Protein 4QXZ (pdb70)

Secondary structure (DSSP, 8-state):
---SEEEEEEEEEE-TT--EEEE--SEEEEEEETTTT-EEEEEEEEEGGGHHHHHHHHHTT--EEEEEEESSTTSPPEEEEEEEEEEEE-SSEEEEEEEEEEE-PPTTHHHHHHHHHHHTT--HHHHHHHHHHHHHH-PPPGGG--/---EEEEEEEEEE-TTS-EEEE--SEEEEEE-TTTTS-EEEEEEEESTTHHHHHHHHHTT--EEEEEEESSTTSPPEEEEEEEEEEEE-SSEEEEEEEEEE-PPPTTHHHHHHHHHHHTT--HHHHHHHHHHHHHH-PPPTT-

Radius of gyration: 24.76 Å; Cα contacts (8 Å, |Δi|>4): 588; chains: 2; bounding box: 57×52×72 Å

Structure (mmCIF, N/CA/C/O backbone):
data_4QXZ
#
_entry.id   4QXZ
#
_cell.length_a   35.391
_cell.length_b   90.376
_cell.length_c   110.637
_cell.angle_alpha   90.00
_cell.angle_beta   90.00
_cell.angle_gamma   90.00
#
_symmetry.space_group_name_H-M   'P 21 21 21'
#
loop_
_entity.id
_entity.type
_entity.pdbx_description
1 polymer 'Uncharacterized protein'
2 water water
#
loop_
_atom_site.group_PDB
_atom_site.id
_atom_site.type_symbol
_atom_site.label_atom_id
_atom_site.label_alt_id
_atom_site.label_comp_id
_atom_site.label_asym_id
_atom_site.label_entity_id
_atom_site.label_seq_id
_atom_site.pdbx_PDB_ins_code
_atom_site.Cartn_x
_atom_site.Cartn_y
_atom_site.Cartn_z
_atom_site.occupancy
_atom_site.B_iso_or_equiv
_atom_site.auth_seq_id
_atom_site.auth_comp_id
_atom_site.auth_asym_id
_atom_site.auth_atom_id
_atom_site.pdbx_PDB_model_num
ATOM 1 N N . SER A 1 19 ? 8.102 42.441 32.384 1.00 73.85 -1 SER A N 1
ATOM 2 C CA . SER A 1 19 ? 8.532 43.822 32.264 1.00 77.81 -1 SER A CA 1
ATOM 3 C C . SER A 1 19 ? 9.995 43.982 32.594 1.00 82.71 -1 SER A C 1
ATOM 4 O O . SER A 1 19 ? 10.476 43.492 33.608 1.00 87.01 -1 SER A O 1
ATOM 7 N N . HIS A 1 20 ? 10.681 44.719 31.763 1.00 73.77 0 HIS A N 1
ATOM 8 C CA . HIS A 1 20 ? 12.044 44.960 31.975 1.00 66.65 0 HIS A CA 1
ATOM 9 C C . HIS A 1 20 ? 12.393 46.302 32.528 1.00 61.41 0 HIS A C 1
ATOM 10 O O . HIS A 1 20 ? 13.562 46.673 32.506 1.00 55.09 0 HIS A O 1
ATOM 17 N N . MET A 1 21 ? 11.436 47.082 33.018 1.00 56.27 1 MET A N 1
ATOM 18 C CA . MET A 1 21 ? 11.832 48.393 33.516 1.00 50.53 1 MET A CA 1
ATOM 19 C C . MET A 1 21 ? 12.092 48.373 34.993 1.00 51.63 1 MET A C 1
ATOM 20 O O . MET A 1 21 ? 11.599 47.541 35.703 1.00 55.39 1 MET A O 1
ATOM 25 N N . LYS A 1 22 ? 12.878 49.318 35.452 1.00 56.76 2 LYS A N 1
ATOM 26 C CA . LYS A 1 22 ? 13.153 49.464 36.852 1.00 61.15 2 LYS A CA 1
ATOM 27 C C . LYS A 1 22 ? 12.563 50.725 37.405 1.00 61.52 2 LYS A C 1
ATOM 28 O O . LYS A 1 22 ? 12.723 51.039 38.555 1.00 62.32 2 LYS A O 1
ATOM 34 N N . THR A 1 23 ? 11.854 51.445 36.571 1.00 60.84 3 THR A N 1
ATOM 35 C CA . THR A 1 23 ? 11.267 52.703 36.991 1.00 56.22 3 THR A CA 1
ATOM 36 C C . THR A 1 23 ? 9.833 52.738 36.449 1.00 53.04 3 THR A C 1
ATOM 37 O O . THR A 1 23 ? 9.572 52.310 35.313 1.00 52.63 3 THR A O 1
ATOM 41 N N . PHE A 1 24 ? 8.891 53.159 37.294 1.00 51.06 4 PHE A N 1
ATOM 42 C CA . PHE A 1 24 ? 7.464 53.148 36.936 1.00 51.16 4 PHE A CA 1
ATOM 43 C C . PHE A 1 24 ? 6.731 54.380 37.456 1.00 50.93 4 PHE A C 1
ATOM 44 O O . PHE A 1 24 ? 7.089 54.951 38.503 1.00 53.13 4 PHE A O 1
ATOM 52 N N . LYS A 1 25 ? 5.696 54.778 36.723 1.00 48.88 5 LYS A N 1
ATOM 53 C CA . LYS A 1 25 ? 4.843 55.882 37.148 1.00 46.65 5 LYS A CA 1
ATOM 54 C C . LYS A 1 25 ? 3.689 55.359 38.011 1.00 43.24 5 LYS A C 1
ATOM 55 O O . LYS A 1 25 ? 2.930 54.477 37.605 1.00 37.72 5 LYS A O 1
ATOM 61 N N . ALA A 1 26 ? 3.560 55.936 39.199 1.00 43.26 6 ALA A N 1
ATOM 62 C CA . ALA A 1 26 ? 2.552 55.521 40.162 1.00 42.46 6 ALA A CA 1
ATOM 63 C C . ALA A 1 26 ? 1.338 56.407 39.984 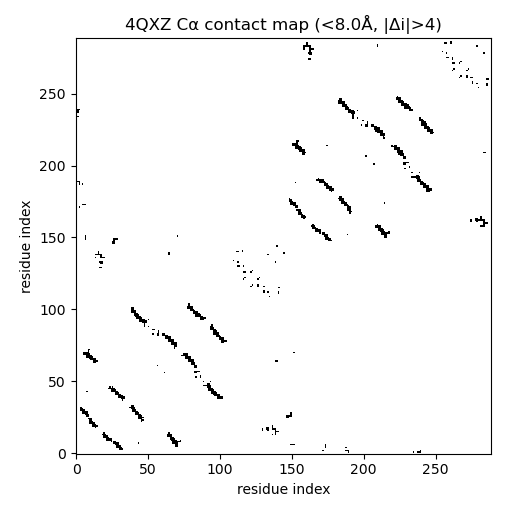1.00 40.19 6 ALA A C 1
ATOM 64 O O . ALA A 1 26 ? 1.423 57.601 40.218 1.00 38.24 6 ALA A O 1
ATOM 66 N N . VAL A 1 27 ? 0.208 55.818 39.602 1.00 42.81 7 VAL A N 1
ATOM 67 C CA . VAL A 1 27 ? -1.018 56.583 39.356 1.00 45.21 7 VAL A CA 1
ATOM 68 C C . VAL A 1 27 ? -2.153 56.402 40.384 1.00 46.43 7 VAL A C 1
ATOM 69 O O . VAL A 1 27 ? -3.141 57.138 40.339 1.00 47.00 7 VAL A O 1
ATOM 73 N N . ARG A 1 28 ? -2.023 55.439 41.299 1.00 45.29 8 ARG A N 1
ATOM 74 C CA . ARG A 1 28 ? -2.940 55.342 42.442 1.00 43.28 8 ARG A CA 1
ATOM 75 C C . ARG A 1 28 ? -2.258 54.803 43.672 1.00 39.75 8 ARG A C 1
ATOM 76 O O . ARG A 1 28 ? -1.380 53.929 43.599 1.00 35.25 8 ARG A O 1
ATOM 84 N N . PHE A 1 29 ? -2.695 55.309 44.816 1.00 37.88 9 PHE A N 1
ATOM 85 C CA . PHE A 1 29 ? -2.081 54.942 46.074 1.00 36.90 9 PHE A CA 1
ATOM 86 C C . PHE A 1 29 ? -3.153 54.675 47.093 1.00 34.42 9 PHE A C 1
ATOM 87 O O . PHE A 1 29 ? -4.052 55.490 47.258 1.00 38.00 9 PHE A O 1
ATOM 95 N N . GLN A 1 30 ? -3.064 53.540 47.776 1.00 32.70 10 GLN A N 1
ATOM 96 C CA . GLN A 1 30 ? -4.031 53.205 48.812 1.00 34.05 10 GLN A CA 1
ATOM 97 C C . GLN A 1 30 ? -3.345 52.582 50.012 1.00 35.68 10 GLN A C 1
ATOM 98 O O . GLN A 1 30 ? -2.289 51.937 49.869 1.00 36.41 10 GLN A O 1
ATOM 104 N N . ILE A 1 31 ? -3.964 52.746 51.183 1.00 35.84 11 ILE A N 1
ATOM 105 C CA . ILE A 1 31 ? -3.514 52.098 52.423 1.00 34.37 11 ILE A CA 1
ATOM 106 C C . ILE A 1 31 ? -4.677 51.302 52.972 1.00 36.89 11 ILE A C 1
ATOM 107 O O . ILE A 1 31 ? -5.832 51.796 53.021 1.00 33.71 11 ILE A O 1
ATOM 112 N N . VAL A 1 32 ? -4.384 50.071 53.332 1.00 36.61 12 VAL A N 1
ATOM 113 C CA . VAL A 1 32 ? -5.367 49.128 53.788 1.00 36.68 12 VAL A CA 1
ATOM 114 C C . VAL A 1 32 ? -5.125 48.714 55.213 1.00 38.65 12 VAL A C 1
ATOM 115 O O . VAL A 1 32 ? -4.031 48.392 55.575 1.00 39.93 12 VAL A O 1
ATOM 119 N N . ASN A 1 33 ? -6.155 48.756 56.022 1.00 40.94 13 ASN A N 1
ATOM 120 C CA . ASN A 1 33 ? -6.090 48.272 57.388 1.00 42.19 13 ASN A CA 1
ATOM 121 C C . ASN A 1 33 ? -6.534 46.825 57.590 1.00 43.19 13 ASN A C 1
ATOM 122 O O . ASN A 1 33 ? -6.820 46.136 56.672 1.00 41.51 13 ASN A O 1
ATOM 127 N N . GLU A 1 34 ? -6.581 46.387 58.827 1.00 49.28 14 GLU A N 1
ATOM 128 C CA . GLU A 1 34 ? -6.844 45.023 59.217 1.00 48.47 14 GLU A CA 1
ATOM 129 C C . GLU A 1 34 ? -8.136 44.525 58.727 1.00 46.23 14 GLU A C 1
ATOM 130 O O . GLU A 1 34 ? -8.309 43.357 58.507 1.00 45.20 14 GLU A O 1
ATOM 136 N N . HIS A 1 35 ? -9.088 45.413 58.686 1.00 42.98 15 HIS A N 1
ATOM 137 C CA . HIS A 1 35 ? -10.424 45.076 58.362 1.00 46.60 15 HIS A CA 1
ATOM 138 C C . HIS A 1 35 ? -10.677 45.195 56.943 1.00 44.67 15 HIS A C 1
ATOM 139 O O . HIS A 1 35 ? -11.816 45.239 56.551 1.00 47.25 15 HIS A O 1
ATOM 146 N N . GLY A 1 36 ? -9.630 45.337 56.164 1.00 44.69 16 GLY A N 1
ATOM 147 C CA . GLY A 1 36 ? -9.770 45.538 54.731 1.00 43.22 16 GLY A CA 1
ATOM 148 C C . GLY A 1 36 ? -10.412 46.808 54.251 1.00 45.26 16 GLY A C 1
ATOM 149 O O . GLY A 1 36 ? -11.076 46.825 53.261 1.00 42.41 16 GLY A O 1
ATOM 150 N N . ARG A 1 37 ? -10.175 47.883 54.955 1.00 47.14 17 ARG A N 1
ATOM 151 C CA . ARG A 1 37 ? -10.723 49.158 54.620 1.00 48.83 17 ARG A CA 1
ATOM 152 C C . ARG A 1 37 ? -9.656 49.990 53.990 1.00 46.34 17 ARG A C 1
ATOM 153 O O . ARG A 1 37 ? -8.571 50.093 54.496 1.00 42.76 17 ARG A O 1
ATOM 161 N N . ILE A 1 38 ? -9.996 50.536 52.838 1.00 43.96 18 ILE A N 1
ATOM 162 C CA . ILE A 1 38 ? -9.071 51.265 51.993 1.00 41.79 18 ILE A CA 1
ATOM 163 C C . ILE A 1 38 ? -9.186 52.733 52.306 1.00 40.60 18 ILE A C 1
ATOM 164 O O . ILE A 1 38 ? -10.279 53.276 52.284 1.00 38.73 18 ILE A O 1
ATOM 169 N N . ILE A 1 39 ? -8.062 53.380 52.575 1.00 40.46 19 ILE A N 1
ATOM 170 C CA . ILE A 1 39 ? -7.991 54.825 52.380 1.00 43.00 19 ILE A CA 1
ATOM 171 C C . ILE A 1 39 ? -7.155 55.095 51.114 1.00 42.81 19 ILE A C 1
ATOM 172 O O . ILE A 1 39 ? -5.992 54.681 51.033 1.00 41.54 19 ILE A O 1
ATOM 177 N N . GLU A 1 40 ? -7.768 55.769 50.136 1.00 38.85 20 GLU A N 1
ATOM 178 C CA . GLU A 1 40 ? -7.089 56.155 48.914 1.00 40.34 20 GLU A CA 1
ATOM 179 C C . GLU A 1 40 ? -6.688 57.621 48.979 1.00 40.74 20 GLU A C 1
ATOM 180 O O . GLU A 1 40 ? -7.494 58.479 49.319 1.00 39.76 20 GLU A O 1
ATOM 186 N N . TYR A 1 41 ? -5.449 57.918 48.614 1.00 42.31 21 TYR A N 1
ATOM 187 C CA . TYR A 1 41 ? -4.999 59.309 48.564 1.00 43.56 21 TYR A CA 1
ATOM 188 C C . TYR A 1 41 ? -4.815 59.743 47.118 1.00 42.70 21 TYR A C 1
ATOM 189 O O . TYR A 1 41 ? -4.193 59.044 46.329 1.00 42.20 21 TYR A O 1
ATOM 198 N N . GLU A 1 42 ? -5.366 60.899 46.787 1.00 44.33 22 GLU A N 1
ATOM 199 C CA . GLU A 1 42 ? -5.276 61.452 45.442 1.00 47.88 22 GLU A CA 1
ATOM 200 C C . GLU A 1 42 ? -3.851 61.984 45.167 1.00 46.96 22 GLU A C 1
ATOM 201 O O . GLU A 1 42 ? -3.343 62.874 45.870 1.00 43.40 22 GLU A O 1
ATOM 207 N N . LEU A 1 43 ? -3.242 61.442 44.112 1.00 45.08 23 LEU A N 1
ATOM 208 C CA . LEU A 1 43 ? -1.866 61.722 43.765 1.00 43.12 23 LEU A CA 1
ATOM 209 C C . LEU A 1 43 ? -1.738 62.986 42.939 1.00 46.83 23 LEU A C 1
ATOM 210 O O . LEU A 1 43 ? -2.447 63.163 41.941 1.00 49.51 23 LEU A O 1
ATOM 215 N N . GLU A 1 44 ? -0.846 63.872 43.375 1.00 48.78 24 GLU A N 1
ATOM 216 C CA . GLU A 1 44 ? -0.344 64.947 42.527 1.00 57.14 24 GLU A CA 1
ATOM 217 C C . GLU A 1 44 ? 0.715 64.400 41.573 1.00 60.65 24 GLU A C 1
ATOM 218 O O . GLU A 1 44 ? 0.771 64.771 40.382 1.00 60.67 24 GLU A O 1
ATOM 224 N N . ASP A 1 45 ? 1.547 63.510 42.113 1.00 56.76 25 ASP A N 1
ATOM 225 C CA . ASP A 1 45 ? 2.610 62.883 41.357 1.00 53.27 25 ASP A CA 1
ATOM 226 C C . ASP A 1 45 ? 2.967 61.553 41.992 1.00 50.63 25 ASP A C 1
ATOM 227 O O . ASP A 1 45 ? 2.625 61.299 43.151 1.00 48.20 25 ASP A O 1
ATOM 232 N N . GLY A 1 46 ? 3.670 60.709 41.242 1.00 47.82 26 GLY A N 1
ATOM 233 C CA . GLY A 1 46 ? 4.081 59.419 41.762 1.00 43.77 26 GLY A CA 1
ATOM 234 C C . GLY A 1 46 ? 5.079 58.642 40.923 1.00 45.04 26 GLY A C 1
ATOM 235 O O . GLY A 1 46 ? 4.844 58.348 39.732 1.00 40.85 26 GLY A O 1
ATOM 236 N N . VAL A 1 47 ? 6.179 58.255 41.563 1.00 43.24 27 VAL A N 1
ATOM 237 C CA . VAL A 1 47 ? 7.142 57.337 40.944 1.00 46.46 27 VAL A CA 1
ATOM 238 C C . VAL A 1 47 ? 7.498 56.197 41.899 1.00 45.99 27 VAL A C 1
ATOM 239 O O . VAL A 1 47 ? 7.595 56.391 43.121 1.00 45.34 27 VAL A O 1
ATOM 243 N N . ILE A 1 48 ? 7.730 55.014 41.348 1.00 44.63 28 ILE A N 1
ATOM 244 C CA . ILE A 1 48 ? 8.232 53.915 42.166 1.00 44.77 28 ILE A CA 1
ATOM 245 C C . ILE A 1 48 ? 9.396 53.216 41.451 1.00 47.53 28 ILE A C 1
ATOM 246 O O . ILE A 1 48 ? 9.280 52.850 40.282 1.00 46.44 28 ILE A O 1
ATOM 251 N N . ILE A 1 49 ? 10.517 53.047 42.150 1.00 50.09 29 ILE A N 1
ATOM 252 C CA . ILE A 1 49 ? 11.722 52.470 41.541 1.00 56.61 29 ILE A CA 1
ATOM 253 C C . ILE A 1 49 ? 12.080 51.111 42.144 1.00 56.53 29 ILE A C 1
ATOM 254 O O . ILE A 1 49 ? 12.132 50.940 43.363 1.00 52.56 29 ILE A O 1
ATOM 259 N N . ASN A 1 50 ? 12.356 50.147 41.282 1.00 60.29 30 ASN A N 1
ATOM 260 C CA . ASN A 1 50 ? 12.853 48.857 41.732 1.00 61.95 30 ASN A CA 1
ATOM 261 C C . ASN A 1 50 ? 14.346 48.963 42.029 1.00 60.15 30 ASN A C 1
ATOM 262 O O . ASN A 1 50 ? 15.145 49.018 41.103 1.00 65.26 30 ASN A O 1
ATOM 267 N N . LYS A 1 51 ? 14.712 49.014 43.296 1.00 57.67 31 LYS A N 1
ATOM 268 C CA . LYS A 1 51 ? 16.097 49.044 43.693 1.00 58.92 31 LYS A CA 1
ATOM 269 C C . LYS A 1 51 ? 16.757 47.710 43.964 1.00 60.82 31 LYS A C 1
ATOM 270 O O . LYS A 1 51 ? 17.206 47.477 45.044 1.00 57.17 31 LYS A O 1
ATOM 276 N N . GLU A 1 52 ? 16.876 46.863 42.972 1.00 64.49 32 GLU A N 1
ATOM 277 C CA . GLU A 1 52 ? 17.610 45.634 43.138 1.00 72.27 32 GLU A CA 1
ATOM 278 C C . GLU A 1 52 ? 19.108 45.846 43.273 1.00 74.31 32 GLU A C 1
ATOM 279 O O . GLU A 1 52 ? 19.805 44.940 43.642 1.00 79.03 32 GLU A O 1
ATOM 285 N N . GLU A 1 53 ? 19.627 47.014 42.946 1.00 74.57 33 GLU A N 1
ATOM 286 C CA . GLU A 1 53 ? 21.065 47.162 42.898 1.00 76.21 33 GLU A CA 1
ATOM 287 C C . GLU A 1 53 ? 21.663 46.848 44.226 1.00 79.41 33 GLU A C 1
ATOM 288 O O . GLU A 1 53 ? 22.675 46.180 44.309 1.00 82.18 33 GLU A O 1
ATOM 294 N N . SER A 1 54 ? 21.025 47.326 45.272 1.00 76.57 34 SER A N 1
ATOM 295 C CA . SER A 1 54 ? 21.190 46.766 46.581 1.00 73.45 34 SER A CA 1
ATOM 296 C C . SER A 1 54 ? 19.946 45.967 46.763 1.00 72.40 34 SER A C 1
ATOM 297 O O . SER A 1 54 ? 19.050 46.071 45.986 1.00 88.77 34 SER A O 1
ATOM 300 N N . GLY A 1 55 ? 19.908 45.114 47.746 1.00 72.18 35 GLY A N 1
ATOM 301 C CA . GLY A 1 55 ? 18.715 44.341 47.948 1.00 62.86 35 GLY A CA 1
ATOM 302 C C . GLY A 1 55 ? 17.891 45.181 48.818 1.00 55.92 35 GLY A C 1
ATOM 303 O O . GLY A 1 55 ? 17.601 44.850 49.933 1.00 55.96 35 GLY A O 1
ATOM 304 N N . THR A 1 56 ? 17.523 46.305 48.278 1.00 55.67 36 THR A N 1
ATOM 305 C CA . THR A 1 56 ? 16.940 47.337 49.083 1.00 55.33 36 THR A CA 1
ATOM 306 C C . THR A 1 56 ? 15.428 47.488 48.904 1.00 54.83 36 THR A C 1
ATOM 307 O O . THR A 1 56 ? 14.776 48.175 49.650 1.00 55.05 36 THR A O 1
ATOM 311 N N . GLY A 1 57 ? 14.884 46.765 47.949 1.00 48.33 37 GLY A N 1
ATOM 312 C CA . GLY A 1 57 ? 13.457 46.681 47.729 1.00 49.13 37 GLY A CA 1
ATOM 313 C C . GLY A 1 57 ? 13.022 47.672 46.668 1.00 49.13 37 GLY A C 1
ATOM 314 O O . GLY A 1 57 ? 13.558 47.681 45.555 1.00 45.35 37 GLY A O 1
ATOM 315 N N . TRP A 1 58 ? 12.025 48.486 47.003 1.00 45.79 38 TRP A N 1
ATOM 316 C CA . TRP A 1 58 ? 11.521 49.495 46.083 1.00 46.27 38 TRP A CA 1
ATOM 317 C C . TRP A 1 58 ? 11.362 50.813 46.819 1.00 45.01 38 TRP A C 1
ATOM 318 O O . TRP A 1 58 ? 11.194 50.830 48.039 1.00 41.30 38 TRP A O 1
ATOM 329 N N . LEU A 1 59 ? 11.402 51.912 46.070 1.00 46.05 39 LEU A N 1
ATOM 330 C CA . LEU A 1 59 ? 11.280 53.245 46.649 1.00 48.52 39 LEU A CA 1
ATOM 331 C C . LEU A 1 59 ? 10.112 53.929 45.989 1.00 45.51 39 LEU A C 1
ATOM 332 O O . LEU A 1 59 ? 10.076 54.021 44.766 1.00 44.09 39 LEU A O 1
ATOM 337 N N . LEU A 1 60 ? 9.146 54.367 46.794 1.00 44.19 40 LEU A N 1
ATOM 338 C CA . LEU A 1 60 ? 7.954 55.043 46.280 1.00 43.05 40 LEU A CA 1
ATOM 339 C C . LEU A 1 60 ? 8.030 56.481 46.727 1.00 41.48 40 LEU A C 1
ATOM 340 O O . LEU A 1 60 ? 8.220 56.746 47.916 1.00 41.13 40 LEU A O 1
ATOM 345 N N . GLU A 1 61 ? 7.915 57.400 45.771 1.00 43.47 41 GLU A N 1
ATOM 346 C CA . GLU A 1 61 ? 7.821 58.832 46.073 1.00 45.65 41 GLU A CA 1
ATOM 347 C C . GLU A 1 61 ? 6.513 59.359 45.518 1.00 44.47 41 GLU A C 1
ATOM 348 O O . GLU A 1 61 ? 6.230 59.183 44.328 1.00 44.40 41 GLU A O 1
ATOM 354 N N . ILE A 1 62 ? 5.711 59.979 46.382 1.00 39.80 42 ILE A N 1
ATOM 355 C CA . ILE A 1 62 ? 4.441 60.558 45.963 1.00 39.95 42 ILE A CA 1
ATOM 356 C C . ILE A 1 62 ? 4.316 61.979 46.458 1.00 40.11 42 ILE A C 1
ATOM 357 O O . ILE A 1 62 ? 4.943 62.359 47.448 1.00 39.51 42 ILE A O 1
ATOM 362 N N . VAL A 1 63 ? 3.480 62.748 45.775 1.00 41.13 43 VAL A N 1
ATOM 363 C CA . VAL A 1 63 ? 3.117 64.082 46.231 1.00 44.30 43 VAL A CA 1
ATOM 364 C C . VAL A 1 63 ? 1.617 64.124 46.471 1.00 44.80 43 VAL A C 1
ATOM 365 O O . VAL A 1 63 ? 0.840 63.779 45.591 1.00 44.74 43 VAL A O 1
ATOM 369 N N . ILE A 1 64 ? 1.222 64.523 47.675 1.00 45.64 44 ILE A N 1
ATOM 370 C CA . ILE A 1 64 ? -0.186 64.619 48.029 1.00 46.64 44 ILE A CA 1
ATOM 371 C C . ILE A 1 64 ? -0.442 65.891 48.823 1.00 46.40 44 ILE A C 1
ATOM 372 O O . ILE A 1 64 ? 0.486 66.607 49.177 1.00 48.92 44 ILE A O 1
ATOM 377 N N . SER A 1 65 ? -1.712 66.154 49.090 1.00 46.38 45 SER A N 1
ATOM 378 C CA . SER A 1 65 ? -2.128 67.297 49.885 1.00 48.52 45 SER A CA 1
ATOM 379 C C . SER A 1 65 ? -1.562 67.261 51.305 1.00 50.99 45 SER A C 1
ATOM 380 O O . SER A 1 65 ? -1.512 66.209 51.911 1.00 51.81 45 SER A O 1
ATOM 383 N N . ASN A 1 66 ? -1.286 68.438 51.839 1.00 54.99 46 ASN A N 1
ATOM 384 C CA . ASN A 1 66 ? -0.808 68.692 53.204 1.00 56.66 46 ASN A CA 1
ATOM 385 C C . ASN A 1 66 ? -1.765 68.218 54.237 1.00 55.97 46 ASN A C 1
ATOM 386 O O . ASN A 1 66 ? -1.413 67.997 55.362 1.00 60.75 46 ASN A O 1
ATOM 391 N N . GLU A 1 67 ? -3.010 68.171 53.847 1.00 54.47 47 GLU A N 1
ATOM 392 C CA . GLU A 1 67 ? -4.096 67.734 54.702 1.00 59.84 47 GLU A CA 1
ATOM 393 C C . GLU A 1 67 ? -3.717 66.513 55.554 1.00 58.72 47 GLU A C 1
ATOM 394 O O . GLU A 1 67 ? -4.122 66.406 56.706 1.00 56.95 47 GLU A O 1
ATOM 400 N N . HIS A 1 68 ? -2.902 65.627 54.985 1.00 57.29 48 HIS A N 1
ATOM 401 C CA . HIS A 1 68 ? -2.583 64.338 55.597 1.00 57.34 48 HIS A CA 1
ATOM 402 C C . HIS A 1 68 ? -1.195 64.340 56.282 1.00 57.33 48 HIS A C 1
ATOM 403 O O . HIS A 1 68 ? -0.595 63.289 56.543 1.00 51.47 48 HIS A O 1
ATOM 410 N N . TYR A 1 69 ? -0.689 65.529 56.590 1.00 59.33 49 TYR A N 1
ATOM 411 C CA . TYR A 1 69 ? 0.627 65.635 57.181 1.00 55.89 49 TYR A CA 1
ATOM 412 C C . TYR A 1 69 ? 0.728 64.921 58.528 1.00 54.22 49 TYR A C 1
ATOM 413 O O . TYR A 1 69 ? 1.740 64.286 58.798 1.00 55.89 49 TYR A O 1
ATOM 422 N N . GLU A 1 70 ? -0.306 64.996 59.365 1.00 56.74 50 GLU A N 1
ATOM 423 C CA . GLU A 1 70 ? -0.220 64.409 60.721 1.00 60.82 50 GLU A CA 1
ATOM 424 C C . GLU A 1 70 ? -0.240 62.888 60.668 1.00 60.28 50 GLU A C 1
ATOM 425 O O . GLU A 1 70 ? 0.549 62.221 61.348 1.00 57.53 50 GLU A O 1
ATOM 431 N N . THR A 1 71 ? -1.152 62.342 59.868 1.00 59.36 51 THR A N 1
ATOM 432 C CA . THR A 1 71 ? -1.253 60.892 59.719 1.00 58.20 51 THR A CA 1
ATOM 433 C C . THR A 1 71 ? 0.144 60.339 59.393 1.00 53.94 51 THR A C 1
ATOM 434 O O . THR A 1 71 ? 0.663 59.481 60.112 1.00 51.24 51 THR A O 1
ATOM 438 N N . PHE A 1 72 ? 0.775 60.884 58.355 1.00 50.40 52 PHE A N 1
ATOM 439 C CA . PHE A 1 72 ? 2.043 60.338 57.874 1.00 51.72 52 PHE A CA 1
ATOM 440 C C . PHE A 1 72 ? 3.229 60.643 58.774 1.00 56.74 52 PHE A C 1
ATOM 441 O O . PHE A 1 72 ? 4.193 59.862 58.821 1.00 58.40 52 PHE A O 1
ATOM 449 N N . LYS A 1 73 ? 3.152 61.767 59.487 1.00 60.53 53 LYS A N 1
ATOM 450 C CA . LYS A 1 73 ? 4.152 62.114 60.486 1.00 60.41 53 LYS A CA 1
ATOM 451 C C . LYS A 1 73 ? 4.088 61.091 61.606 1.00 55.38 53 LYS A C 1
ATOM 452 O O . LYS A 1 73 ? 5.120 60.594 62.045 1.00 55.02 53 LYS A O 1
ATOM 458 N N . GLU A 1 74 ? 2.879 60.749 62.045 1.00 54.39 54 GLU A N 1
ATOM 459 C CA . GLU A 1 74 ? 2.724 59.711 63.070 1.00 56.83 54 GLU A CA 1
ATOM 460 C C . GLU A 1 74 ? 3.145 58.318 62.579 1.00 58.12 54 GLU A C 1
ATOM 461 O O . GLU A 1 74 ? 3.620 57.521 63.386 1.00 63.94 54 GLU A O 1
ATOM 467 N N . TYR A 1 75 ? 2.947 58.011 61.291 1.00 52.31 55 TYR A N 1
ATOM 468 C CA . TYR A 1 75 ? 3.424 56.736 60.733 1.00 49.56 55 TYR A CA 1
ATOM 469 C C . TYR A 1 75 ? 4.938 56.655 60.773 1.00 49.10 55 TYR A C 1
ATOM 470 O O . TYR A 1 75 ? 5.511 55.603 61.070 1.00 47.50 55 TYR A O 1
ATOM 479 N N . GLN A 1 76 ? 5.584 57.769 60.456 1.00 51.64 56 GLN A N 1
ATOM 480 C CA . GLN A 1 76 ? 7.041 57.829 60.467 1.00 53.25 56 GLN A CA 1
ATOM 481 C C . GLN A 1 76 ? 7.578 57.692 61.894 1.00 55.35 56 GLN A C 1
ATOM 482 O O . GLN A 1 76 ? 8.521 56.933 62.137 1.00 56.19 56 GLN A O 1
ATOM 488 N N . ASP A 1 77 ? 6.957 58.409 62.830 1.00 52.07 57 ASP A N 1
ATOM 489 C CA . ASP A 1 77 ? 7.414 58.416 64.227 1.00 57.27 57 ASP A CA 1
ATOM 490 C C . ASP A 1 77 ? 7.291 57.054 64.919 1.00 58.47 57 ASP A C 1
ATOM 491 O O . ASP A 1 77 ? 8.111 56.713 65.756 1.00 58.43 57 ASP A O 1
ATOM 496 N N . ASN A 1 78 ? 6.261 56.289 64.572 1.00 59.76 58 ASN A N 1
ATOM 497 C CA . ASN A 1 78 ? 6.042 54.972 65.150 1.00 53.92 58 ASN A CA 1
ATOM 498 C C . ASN A 1 78 ? 6.694 53.858 64.352 1.00 54.29 58 ASN A C 1
ATOM 499 O O . ASN A 1 78 ? 6.614 52.691 64.749 1.00 49.89 58 ASN A O 1
ATOM 504 N N . GLU A 1 79 ? 7.336 54.218 63.236 1.00 55.83 59 GLU A N 1
ATOM 505 C CA . GLU A 1 79 ? 7.818 53.238 62.239 1.00 58.10 59 GLU A CA 1
ATOM 506 C C . GLU A 1 79 ? 6.737 52.221 61.834 1.00 54.89 59 GLU A C 1
ATOM 507 O O . GLU A 1 79 ? 7.011 51.041 61.635 1.00 51.35 59 GLU A O 1
ATOM 513 N N . GLN A 1 80 ? 5.510 52.718 61.718 1.00 51.67 60 GLN A N 1
ATOM 514 C CA . GLN A 1 80 ? 4.347 51.931 61.333 1.00 52.79 60 GLN A CA 1
ATOM 515 C C . GLN A 1 80 ? 4.544 51.116 60.071 1.00 49.24 60 GLN A C 1
ATOM 516 O O . GLN A 1 80 ? 4.939 51.656 59.050 1.00 49.98 60 GLN A O 1
ATOM 522 N N . LEU A 1 81 ? 4.218 49.833 60.137 1.00 50.09 61 LEU A N 1
ATOM 523 C CA . LEU A 1 81 ? 4.231 48.954 58.967 1.00 51.64 61 LEU A CA 1
ATOM 524 C C . LEU A 1 81 ? 2.925 49.147 58.218 1.00 49.78 61 LEU A C 1
ATOM 525 O O . LEU A 1 81 ? 1.847 48.956 58.785 1.00 48.10 61 LEU A O 1
ATOM 530 N N . LEU A 1 82 ? 3.025 49.552 56.956 1.00 44.02 62 LEU A N 1
ATOM 531 C CA . LEU A 1 82 ? 1.846 49.938 56.170 1.00 44.09 62 LEU A CA 1
ATOM 532 C C . LEU A 1 82 ? 1.628 48.963 55.025 1.00 41.64 62 LEU A C 1
ATOM 533 O O . LEU A 1 82 ? 2.566 48.633 54.313 1.00 49.42 62 LEU A O 1
ATOM 538 N N . ASP A 1 83 ? 0.395 48.492 54.878 1.00 39.44 63 ASP A N 1
ATOM 539 C CA . ASP A 1 83 ? 0.015 47.578 53.815 1.00 38.14 63 ASP A CA 1
ATOM 540 C C . ASP A 1 83 ? -0.585 48.422 52.682 1.00 35.29 63 ASP A C 1
ATOM 541 O O . ASP A 1 83 ? -1.710 48.947 52.777 1.00 33.63 63 ASP A O 1
ATOM 546 N N . ILE A 1 84 ? 0.174 48.558 51.611 1.00 34.12 64 ILE A N 1
ATOM 547 C CA . ILE A 1 84 ? -0.196 49.502 50.561 1.00 34.70 64 ILE A CA 1
ATOM 548 C C . ILE A 1 84 ? -0.440 48.834 49.217 1.00 36.23 64 ILE A C 1
ATOM 549 O O . ILE A 1 84 ? 0.053 47.726 48.947 1.00 37.28 64 ILE A O 1
ATOM 554 N N . ARG A 1 85 ? -1.241 49.523 48.410 1.00 35.89 65 ARG A N 1
ATOM 555 C CA . ARG A 1 85 ? -1.568 49.114 47.060 1.00 35.20 65 ARG A CA 1
ATOM 556 C C . ARG A 1 85 ? -1.108 50.229 46.139 1.00 36.11 65 ARG A C 1
ATOM 557 O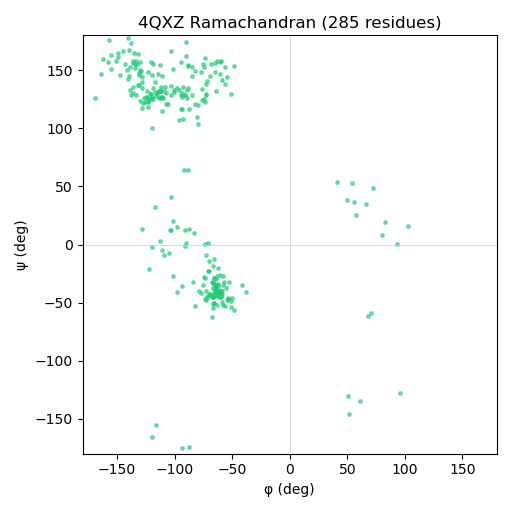 O . ARG A 1 85 ? -1.421 51.395 46.367 1.00 37.25 65 ARG A O 1
ATOM 565 N N . VAL A 1 86 ? -0.356 49.868 45.107 1.00 38.34 66 VAL A N 1
ATOM 566 C CA . VAL A 1 86 ? 0.162 50.844 44.141 1.00 39.98 66 VAL A CA 1
ATOM 567 C C . VAL A 1 86 ? -0.208 50.391 42.714 1.00 41.16 66 VAL A C 1
ATOM 568 O O . VAL A 1 86 ? 0.133 49.271 42.300 1.00 38.50 66 VAL A O 1
ATOM 572 N N . VAL A 1 87 ? -0.935 51.247 41.998 1.00 41.18 67 VAL A N 1
ATOM 573 C CA . VAL A 1 87 ? -1.339 50.972 40.619 1.00 42.17 67 VAL A CA 1
ATOM 574 C C . VAL A 1 87 ? -0.352 51.679 39.711 1.00 45.37 67 VAL A C 1
ATOM 575 O O . VAL A 1 87 ? -0.034 52.864 39.918 1.00 44.13 67 VAL A O 1
ATOM 579 N N . ILE A 1 88 ? 0.083 50.963 38.699 1.00 51.07 68 ILE A N 1
ATOM 580 C CA . ILE A 1 88 ? 1.187 51.366 37.876 1.00 58.28 68 ILE A CA 1
ATOM 581 C C . ILE A 1 88 ? 0.802 51.731 36.452 1.00 60.98 68 ILE A C 1
ATOM 582 O O . ILE A 1 88 ? 0.030 51.049 35.819 1.00 58.26 68 ILE A O 1
ATOM 587 N N . THR A 1 89 ? 1.309 52.874 36.019 1.00 65.25 69 THR A N 1
ATOM 588 C CA . THR A 1 89 ? 1.186 53.356 34.617 1.00 66.84 69 THR A CA 1
ATOM 589 C C . THR A 1 89 ? -0.207 53.783 34.238 1.00 66.97 69 THR A C 1
ATOM 590 O O . THR A 1 89 ? -0.403 54.900 33.814 1.00 69.21 69 THR A O 1
ATOM 594 N N . ARG A 1 90 ? -1.160 52.881 34.339 1.00 72.48 70 ARG A N 1
ATOM 595 C CA . ARG A 1 90 ? -2.518 53.231 34.010 1.00 77.14 70 ARG A CA 1
ATOM 596 C C . ARG A 1 90 ? -3.505 52.819 35.085 1.00 71.93 70 ARG A C 1
ATOM 597 O O . ARG A 1 90 ? -3.430 51.733 35.598 1.00 70.73 70 ARG A O 1
ATOM 605 N N . PRO A 1 91 ? -4.451 53.673 35.418 1.00 69.74 71 PRO A N 1
ATOM 606 C CA . PRO A 1 91 ? -5.219 53.422 36.627 1.00 70.18 71 PRO A CA 1
ATOM 607 C C . PRO A 1 91 ? -6.106 52.215 36.616 1.00 70.56 71 PRO A C 1
ATOM 608 O O . PRO A 1 91 ? -6.529 51.818 37.673 1.00 69.50 71 PRO A O 1
ATOM 612 N N . ALA A 1 92 ? -6.436 51.667 35.466 1.00 74.55 72 ALA A N 1
ATOM 613 C CA . ALA A 1 92 ? -7.268 50.445 35.421 1.00 76.10 72 ALA A CA 1
ATOM 614 C C . ALA A 1 92 ? -6.519 49.193 35.907 1.00 71.54 72 ALA A C 1
ATOM 615 O O . ALA A 1 92 ? -7.139 48.214 36.339 1.00 69.13 72 ALA A O 1
ATOM 617 N N . ASN A 1 93 ? -5.189 49.242 35.850 1.00 66.56 73 ASN A N 1
ATOM 618 C CA . ASN A 1 93 ? -4.354 48.097 36.168 1.00 64.56 73 ASN A CA 1
ATOM 619 C C . ASN A 1 93 ? -4.521 47.557 37.573 1.00 64.89 73 ASN A C 1
ATOM 620 O O . ASN A 1 93 ? -4.969 48.270 38.484 1.00 61.72 73 ASN A O 1
ATOM 625 N N . ASP A 1 94 ? -4.139 46.287 37.723 1.00 65.08 74 ASP A N 1
ATOM 626 C CA . ASP A 1 94 ? -4.162 45.592 39.007 1.00 61.91 74 ASP A CA 1
ATOM 627 C C . ASP A 1 94 ? -3.042 46.095 39.935 1.00 60.24 74 ASP A C 1
ATOM 628 O O . ASP A 1 94 ? -1.860 46.125 39.549 1.00 55.79 74 ASP A O 1
ATOM 633 N N . PRO A 1 95 ? -3.415 46.465 41.176 1.00 51.44 75 PRO A N 1
ATOM 634 C CA . PRO A 1 95 ? -2.466 46.963 42.146 1.00 47.07 75 PRO A CA 1
ATOM 635 C C . PRO A 1 95 ? -1.328 45.998 42.355 1.00 43.47 75 PRO A C 1
ATOM 636 O O . PRO A 1 95 ? -1.541 44.808 42.302 1.00 48.10 75 PRO A O 1
ATOM 640 N N . ALA A 1 96 ? -0.133 46.510 42.578 1.00 39.56 76 ALA A N 1
ATOM 641 C CA . ALA A 1 96 ? 0.913 45.724 43.194 1.00 39.53 76 ALA A CA 1
ATOM 642 C C . ALA A 1 96 ? 0.812 45.863 44.723 1.00 39.53 76 ALA A C 1
ATOM 643 O O . ALA A 1 96 ? 0.309 46.852 45.249 1.00 37.46 76 ALA A O 1
ATOM 645 N N . LEU A 1 97 ? 1.296 44.854 45.430 1.00 40.59 77 LEU A N 1
ATOM 646 C CA . LEU A 1 97 ? 1.119 44.780 46.866 1.00 41.77 77 LEU A CA 1
ATOM 647 C C . LEU A 1 97 ? 2.475 45.002 47.525 1.00 40.20 77 LEU A C 1
ATOM 648 O O . LEU A 1 97 ? 3.432 44.330 47.170 1.00 39.20 77 LEU A O 1
ATOM 653 N N . PHE A 1 98 ? 2.560 45.960 48.453 1.00 40.63 78 PHE A N 1
ATOM 654 C CA . PHE A 1 98 ? 3.787 46.194 49.208 1.00 40.70 78 PHE A CA 1
ATOM 655 C C . PHE A 1 98 ? 3.543 46.318 50.698 1.00 40.99 78 PHE A C 1
ATOM 656 O O . PHE A 1 98 ? 2.464 46.705 51.153 1.00 40.03 78 PHE A O 1
ATOM 664 N N . GLU A 1 99 ? 4.588 46.012 51.450 1.00 44.45 79 GLU A N 1
ATOM 665 C CA . GLU A 1 99 ? 4.638 46.315 52.864 1.00 47.99 79 GLU A CA 1
ATOM 666 C C . GLU A 1 99 ? 5.684 47.409 52.986 1.00 43.84 79 GLU A C 1
ATOM 667 O O . GLU A 1 99 ? 6.815 47.238 52.502 1.00 40.06 79 GLU A O 1
ATOM 673 N N . SER A 1 100 ? 5.324 48.523 53.627 1.00 41.06 80 SER A N 1
ATOM 674 C CA . SER A 1 100 ? 6.240 49.655 53.687 1.00 42.10 80 SER A CA 1
ATOM 675 C C . SER A 1 100 ? 6.219 50.480 54.968 1.00 43.32 80 SER A C 1
ATOM 676 O O . SER A 1 100 ? 5.294 50.377 55.803 1.00 43.34 80 SER A O 1
ATOM 679 N N . THR A 1 101 ? 7.260 51.313 55.088 1.00 42.85 81 THR A N 1
ATOM 680 C CA . THR A 1 101 ? 7.379 52.323 56.147 1.00 44.03 81 THR A CA 1
ATOM 681 C C . THR A 1 101 ? 7.727 53.680 55.547 1.00 45.93 81 THR A C 1
ATOM 682 O O . THR A 1 101 ? 8.411 53.763 54.507 1.00 45.87 81 THR A O 1
ATOM 686 N N . VAL A 1 102 ? 7.288 54.745 56.213 1.00 47.80 82 VAL A N 1
ATOM 687 C CA . VAL A 1 102 ? 7.636 56.098 55.779 1.00 51.99 82 VAL A CA 1
ATOM 688 C C . VAL A 1 102 ? 9.096 56.412 56.122 1.00 55.48 82 VAL A C 1
ATOM 689 O O . VAL A 1 102 ? 9.511 56.300 57.281 1.00 56.13 82 VAL A O 1
ATOM 693 N N . LYS A 1 103 ? 9.860 56.803 55.104 1.00 58.18 83 LYS A N 1
ATOM 694 C CA . LYS A 1 103 ? 11.292 57.062 55.230 1.00 59.48 83 LYS A CA 1
ATOM 695 C C . LYS A 1 103 ? 11.593 58.553 55.407 1.00 62.14 83 LYS A C 1
ATOM 696 O O . LYS A 1 103 ? 12.461 58.916 56.192 1.00 61.14 83 LYS A O 1
ATOM 702 N N . SER A 1 104 ? 10.890 59.407 54.661 1.00 61.52 84 SER A N 1
ATOM 703 C CA . SER A 1 104 ? 11.066 60.856 54.769 1.00 60.31 84 SER A CA 1
ATOM 704 C C . SER A 1 104 ? 9.820 61.613 54.315 1.00 59.80 84 SER A C 1
ATOM 705 O O . SER A 1 104 ? 9.053 61.126 53.485 1.00 57.38 84 SER A O 1
ATOM 708 N N . ILE A 1 105 ? 9.616 62.796 54.892 1.00 61.81 85 ILE A N 1
ATOM 709 C CA . ILE A 1 105 ? 8.490 63.669 54.547 1.00 60.12 85 ILE A CA 1
ATOM 710 C C . ILE A 1 105 ? 9.018 65.075 54.308 1.00 65.85 85 ILE A C 1
ATOM 711 O O . ILE A 1 105 ? 9.867 65.569 55.051 1.00 73.50 85 ILE A O 1
ATOM 716 N N . LYS A 1 106 ? 8.506 65.709 53.267 1.00 65.15 86 LYS A N 1
ATOM 717 C CA . LYS A 1 106 ? 8.753 67.105 53.009 1.00 60.29 86 LYS A CA 1
ATOM 718 C C . LYS A 1 106 ? 7.422 67.845 52.921 1.00 60.79 86 LYS A C 1
ATOM 719 O O . LYS A 1 106 ? 6.621 67.555 52.037 1.00 57.58 86 LYS A O 1
ATOM 725 N N . ASN A 1 107 ? 7.186 68.801 53.799 1.00 61.60 87 ASN A N 1
ATOM 726 C CA . ASN A 1 107 ? 5.965 69.576 53.747 1.00 61.94 87 ASN A CA 1
ATOM 727 C C . ASN A 1 107 ? 6.113 70.851 52.950 1.00 62.34 87 ASN A C 1
ATOM 728 O O . ASN A 1 107 ? 7.075 71.550 53.085 1.00 66.19 87 ASN A O 1
ATOM 733 N N . PHE A 1 108 ? 5.149 71.148 52.107 1.00 63.56 88 PHE A N 1
ATOM 734 C CA . PHE A 1 108 ? 5.209 72.323 51.285 1.00 64.06 88 PHE A CA 1
ATOM 735 C C . PHE A 1 108 ? 4.025 73.215 51.598 1.00 64.60 88 PHE A C 1
ATOM 736 O O . PHE A 1 108 ? 3.423 73.064 52.625 1.00 67.08 88 PHE A O 1
ATOM 744 N N . LYS A 1 109 ? 3.736 74.189 50.765 1.00 64.65 89 LYS A N 1
ATOM 745 C CA . LYS A 1 109 ? 2.597 75.062 51.053 1.00 66.02 89 LYS A CA 1
ATOM 746 C C . LYS A 1 109 ? 1.239 74.384 51.068 1.00 62.10 89 LYS A C 1
ATOM 747 O O . LYS A 1 109 ? 0.555 74.460 52.052 1.00 56.57 89 LYS A O 1
ATOM 753 N N . THR A 1 110 ? 0.888 73.644 50.032 1.00 59.47 90 THR A N 1
ATOM 754 C CA . THR A 1 110 ? -0.361 72.891 50.038 1.00 61.76 90 THR A CA 1
ATOM 755 C C . THR A 1 110 ? -0.191 71.398 49.893 1.00 59.51 90 THR A C 1
ATOM 756 O O . THR A 1 110 ? -1.148 70.676 49.912 1.00 59.94 90 THR A O 1
ATOM 760 N N . THR A 1 111 ? 1.033 70.950 49.731 1.00 54.22 91 THR A N 1
ATOM 761 C CA . THR A 1 111 ? 1.298 69.597 49.365 1.00 49.72 91 THR A CA 1
ATOM 762 C C . THR A 1 111 ? 2.402 69.087 50.208 1.00 49.71 91 THR A C 1
ATOM 763 O O . THR A 1 111 ? 3.032 69.829 50.876 1.00 55.08 91 THR A O 1
ATOM 767 N N . MET A 1 112 ? 2.565 67.787 50.224 1.00 44.91 92 MET A N 1
ATOM 768 C CA . MET A 1 112 ? 3.683 67.140 50.851 1.00 42.35 92 MET A CA 1
ATOM 769 C C . MET A 1 112 ? 4.257 66.077 49.947 1.00 44.43 92 MET A C 1
ATOM 770 O O . MET A 1 112 ? 3.583 65.521 49.139 1.00 45.94 92 MET A O 1
ATOM 775 N N . SER A 1 113 ? 5.536 65.824 50.092 1.00 48.98 93 SER A N 1
ATOM 776 C CA . SER A 1 113 ? 6.230 64.770 49.365 1.00 50.96 93 SER A CA 1
ATOM 777 C C . SER A 1 113 ? 6.706 63.675 50.337 1.00 49.53 93 SER A C 1
ATOM 778 O O . SER A 1 113 ? 7.413 63.946 51.313 1.00 47.50 93 SER A O 1
ATOM 781 N N . ILE A 1 114 ? 6.322 62.435 50.055 1.00 45.89 94 ILE A N 1
ATOM 782 C CA . ILE A 1 114 ? 6.612 61.333 50.954 1.00 44.78 94 ILE A CA 1
ATOM 783 C C . ILE A 1 114 ? 7.310 60.218 50.217 1.00 44.62 94 ILE A C 1
ATOM 784 O O . ILE A 1 114 ? 6.802 59.732 49.203 1.00 46.47 94 ILE A O 1
ATOM 789 N N . VAL A 1 115 ? 8.460 59.811 50.753 1.00 44.39 95 VAL A N 1
ATOM 790 C CA . VAL A 1 115 ? 9.215 58.659 50.273 1.00 42.84 95 VAL A CA 1
ATOM 791 C C . VAL A 1 115 ? 8.923 57.473 51.193 1.00 40.48 95 VAL A C 1
ATOM 792 O O . VAL A 1 115 ? 8.989 57.611 52.416 1.00 39.12 95 VAL A O 1
ATOM 796 N N . PHE A 1 116 ? 8.591 56.318 50.617 1.00 39.34 96 PHE A N 1
ATOM 797 C CA . PHE A 1 116 ? 8.388 55.079 51.398 1.00 39.02 96 PHE A CA 1
ATOM 798 C C . PHE A 1 116 ? 9.426 54.054 51.048 1.00 40.21 96 PHE A C 1
ATOM 799 O O . PHE A 1 116 ? 9.812 53.959 49.897 1.00 41.09 96 PHE A O 1
ATOM 807 N N . GLU A 1 117 ? 9.823 53.250 52.033 1.00 44.42 97 GLU A N 1
ATOM 808 C CA . GLU A 1 117 ? 10.649 52.062 51.795 1.00 46.64 97 GLU A CA 1
ATOM 809 C C . GLU A 1 117 ? 9.737 50.843 51.628 1.00 43.71 97 GLU A C 1
ATOM 810 O O . GLU A 1 117 ? 9.046 50.459 52.557 1.00 42.63 97 GLU A O 1
ATOM 816 N N . CYS A 1 118 ? 9.760 50.224 50.456 1.00 39.93 98 CYS A N 1
ATOM 817 C CA . CYS A 1 118 ? 8.788 49.221 50.104 1.00 39.97 98 CYS A CA 1
ATOM 818 C C . CYS A 1 118 ? 9.438 47.885 49.824 1.00 40.76 98 CYS A C 1
ATOM 819 O O . CYS A 1 118 ? 10.555 47.833 49.317 1.00 44.17 98 CYS A O 1
ATOM 822 N N . HIS A 1 119 ? 8.730 46.818 50.174 1.00 41.34 99 HIS A N 1
ATOM 823 C CA . HIS A 1 119 ? 9.111 45.451 49.843 1.00 46.39 99 HIS A CA 1
ATOM 824 C C . HIS A 1 119 ? 7.894 44.775 49.219 1.00 41.42 99 HIS A C 1
ATOM 825 O O . HIS A 1 119 ? 6.828 44.727 49.823 1.00 39.70 99 HIS A O 1
ATOM 832 N N . ILE A 1 120 ? 8.047 44.266 48.011 1.00 41.59 100 ILE A N 1
ATOM 833 C CA . ILE A 1 120 ? 6.907 43.745 47.268 1.00 43.58 100 ILE A CA 1
ATOM 834 C C . ILE A 1 120 ? 6.473 42.391 47.808 1.00 42.41 100 ILE A C 1
ATOM 835 O O . ILE A 1 120 ? 7.270 41.682 48.419 1.00 40.95 100 ILE A O 1
ATOM 840 N N . TYR A 1 121 ? 5.206 42.036 47.602 1.00 41.26 101 TYR A N 1
ATOM 841 C CA . TYR A 1 121 ? 4.757 40.673 47.923 1.00 40.37 101 TYR A CA 1
ATOM 842 C C . TYR A 1 121 ? 3.629 40.176 47.011 1.00 41.84 101 TYR A C 1
ATOM 843 O O . TYR A 1 121 ? 2.981 40.962 46.315 1.00 44.26 101 TYR A O 1
ATOM 852 N N . THR A 1 122 ? 3.449 38.857 46.985 1.00 41.94 102 THR A N 1
ATOM 853 C CA . THR A 1 122 ? 2.424 38.232 46.172 1.00 43.28 102 THR A CA 1
ATOM 854 C C . THR A 1 122 ? 1.395 37.687 47.096 1.00 42.82 102 THR A C 1
ATOM 855 O O . THR A 1 122 ? 1.713 37.201 48.179 1.00 40.45 102 THR A O 1
ATOM 859 N N . LEU A 1 123 ? 0.147 37.745 46.659 1.00 43.71 103 LEU A N 1
ATOM 860 C CA . LEU A 1 123 ? -0.915 37.218 47.470 1.00 45.33 103 LEU A CA 1
ATOM 861 C C . LEU A 1 123 ? -0.710 35.738 47.630 1.00 45.01 103 LEU A C 1
ATOM 862 O O . LEU A 1 123 ? -0.451 35.029 46.657 1.00 47.67 103 LEU A O 1
ATOM 867 N N . ARG A 1 124 ? -0.816 35.269 48.857 1.00 43.51 104 ARG A N 1
ATOM 868 C CA . ARG A 1 124 ? -0.696 33.851 49.116 1.00 46.78 104 ARG A CA 1
ATOM 869 C C . ARG A 1 124 ? -1.750 33.030 48.390 1.00 49.87 104 ARG A C 1
ATOM 870 O O . ARG A 1 124 ? -2.820 33.527 48.042 1.00 46.49 104 ARG A O 1
ATOM 878 N N . GLN A 1 125 ? -1.434 31.755 48.184 1.00 55.39 105 GLN A N 1
ATOM 879 C CA . GLN A 1 125 ? -2.423 30.756 47.778 1.00 58.04 105 GLN A CA 1
ATOM 880 C C . GLN A 1 125 ? -3.467 30.614 48.884 1.00 54.87 105 GLN A C 1
ATOM 881 O O . GLN A 1 125 ? -3.198 30.947 50.047 1.00 55.36 105 GLN A O 1
ATOM 887 N N . GLN A 1 126 ? -4.652 30.117 48.537 1.00 48.49 106 GLN A N 1
AT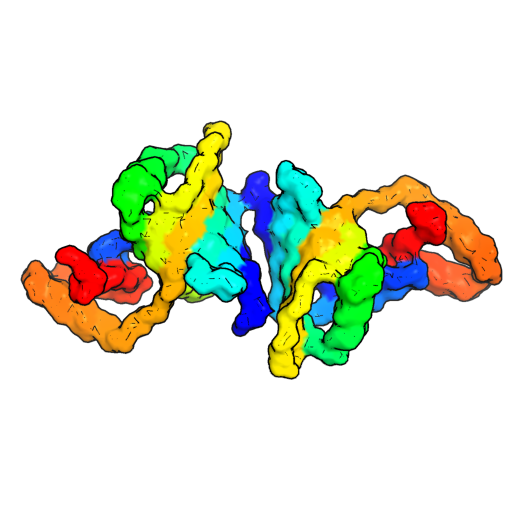OM 888 C CA . GLN A 1 126 ? -5.674 29.836 49.540 1.00 46.74 106 GLN A CA 1
ATOM 889 C C . GLN A 1 126 ? -6.055 31.084 50.383 1.00 43.53 106 GLN A C 1
ATOM 890 O O . GLN A 1 126 ? -6.502 30.957 51.528 1.00 42.79 106 GLN A O 1
ATOM 896 N N . TYR A 1 127 ? -5.874 32.281 49.831 1.00 39.51 107 TYR A N 1
ATOM 897 C CA . TYR A 1 127 ? -6.255 33.499 50.548 1.00 39.74 107 TYR A CA 1
ATOM 898 C C . TYR A 1 127 ? -7.717 33.458 51.001 1.00 39.02 107 TYR A C 1
ATOM 899 O O . TYR A 1 127 ? -8.028 33.749 52.160 1.00 42.34 107 TYR A O 1
ATOM 908 N N . ALA A 1 128 ? -8.602 33.081 50.090 1.00 38.76 108 ALA A N 1
ATOM 909 C CA . ALA A 1 128 ? -10.040 33.081 50.374 1.00 40.88 108 ALA A CA 1
ATOM 910 C C . ALA A 1 128 ? -10.348 32.170 51.573 1.00 38.59 108 ALA A C 1
ATOM 911 O O . ALA A 1 128 ? -11.154 32.514 52.414 1.00 37.28 108 ALA A O 1
ATOM 913 N N . GLU A 1 129 ? -9.674 31.023 51.631 1.00 38.57 109 GLU A N 1
ATOM 914 C CA . GLU A 1 129 ? -9.910 30.006 52.658 1.00 38.74 109 GLU A CA 1
ATOM 915 C C . GLU A 1 129 ? -9.378 30.467 54.022 1.00 37.94 109 GLU A C 1
ATOM 916 O O . GLU A 1 129 ? -10.039 30.313 55.053 1.00 35.32 109 GLU A O 1
ATOM 922 N N . SER A 1 130 ? -8.171 31.018 54.011 1.00 36.62 110 SER A N 1
ATOM 923 C CA . SER A 1 130 ? -7.567 31.582 55.201 1.00 37.42 110 SER A CA 1
ATOM 924 C C . SER A 1 130 ? -8.327 32.789 55.712 1.00 38.09 110 SER A C 1
ATOM 925 O O . SER A 1 130 ? -8.482 32.960 56.920 1.00 39.35 110 SER A O 1
ATOM 928 N N . LEU A 1 131 ? -8.775 33.635 54.791 1.00 36.33 111 LEU A N 1
ATOM 929 C CA . LEU A 1 131 ? -9.573 34.792 55.149 1.00 36.96 111 LEU A CA 1
ATOM 930 C C . LEU A 1 131 ? -10.881 34.388 55.821 1.00 39.34 111 LEU A C 1
ATOM 931 O O . LEU A 1 131 ? -11.273 34.978 56.827 1.00 40.33 111 LEU A O 1
ATOM 936 N N . LEU A 1 132 ? -11.557 33.390 55.264 1.00 38.05 112 LEU A N 1
ATOM 937 C CA . LEU A 1 132 ? -12.757 32.866 55.903 1.00 42.65 112 LEU A CA 1
ATOM 938 C C . LEU A 1 132 ? -12.447 32.259 57.278 1.00 40.21 112 LEU A C 1
ATOM 939 O O . LEU A 1 132 ? -13.190 32.447 58.230 1.00 40.63 112 LEU A O 1
ATOM 944 N N . GLU A 1 133 ? -11.361 31.516 57.371 1.00 39.45 113 GLU A N 1
ATOM 945 C CA . GLU A 1 133 ? -10.992 30.896 58.633 1.00 42.69 113 GLU A CA 1
ATOM 946 C C . GLU A 1 133 ? -10.758 31.938 59.720 1.00 45.86 113 GLU A C 1
ATOM 947 O O . GLU A 1 133 ? -11.218 31.775 60.847 1.00 49.96 113 GLU A O 1
ATOM 953 N N . GLN A 1 134 ? -10.061 33.019 59.375 1.00 45.85 114 GLN A N 1
ATOM 954 C CA . GLN A 1 134 ? -9.886 34.127 60.300 1.00 43.42 114 GLN A CA 1
ATOM 955 C C . GLN A 1 134 ? -11.209 34.766 60.771 1.00 44.32 114 GLN A C 1
ATOM 956 O O . GLN A 1 134 ? -11.398 34.973 61.969 1.00 45.17 114 GLN A O 1
ATOM 962 N N . LEU A 1 135 ? -12.098 35.091 59.834 1.00 43.80 115 LEU A N 1
ATOM 963 C CA . LEU A 1 135 ? -13.356 35.796 60.153 1.00 44.48 115 LEU A CA 1
ATOM 964 C C . LEU A 1 135 ? -14.266 34.958 61.049 1.00 47.27 115 LEU A C 1
ATOM 965 O O . LEU A 1 135 ? -14.916 35.483 61.955 1.00 48.60 115 LEU A O 1
ATOM 970 N N . ILE A 1 136 ? -14.289 33.654 60.805 1.00 48.74 116 ILE A N 1
ATOM 971 C CA . ILE A 1 136 ? -15.101 32.747 61.613 1.00 54.76 116 ILE A CA 1
ATOM 972 C C . ILE A 1 136 ? -14.515 32.602 63.022 1.00 56.17 116 ILE A C 1
ATOM 973 O O . ILE A 1 136 ? -15.249 32.658 64.003 1.00 55.64 116 ILE A O 1
ATOM 978 N N . ASP A 1 137 ? -13.191 32.471 63.115 1.00 60.40 117 ASP A N 1
ATOM 979 C CA . ASP A 1 137 ? -12.498 32.439 64.408 1.00 60.04 117 ASP A CA 1
ATOM 980 C C . ASP A 1 137 ? -12.676 33.726 65.198 1.00 58.51 117 ASP A C 1
ATOM 981 O O . ASP A 1 137 ? -12.420 33.738 66.385 1.00 62.04 117 ASP A O 1
ATOM 986 N N . ASP A 1 138 ? -13.035 34.818 64.527 1.00 60.64 118 ASP A N 1
ATOM 987 C CA . ASP A 1 138 ? -13.348 36.078 65.195 1.00 59.79 118 ASP A CA 1
ATOM 988 C C . ASP A 1 138 ? -14.836 36.126 65.525 1.00 58.67 118 ASP A C 1
ATOM 989 O O . ASP A 1 138 ? -15.311 37.129 66.037 1.00 61.46 118 ASP A O 1
ATOM 994 N N . GLY A 1 139 ? -15.579 35.068 65.199 1.00 59.54 119 GLY A N 1
ATOM 995 C CA . GLY A 1 139 ? -17.005 34.956 65.560 1.00 58.50 119 GLY A CA 1
ATOM 996 C C . GLY A 1 139 ? -18.038 35.637 64.663 1.00 56.16 119 GLY A C 1
ATOM 997 O O . GLY A 1 139 ? -19.171 35.869 65.090 1.00 52.64 119 GLY A O 1
ATOM 998 N N . LEU A 1 140 ? -17.673 35.956 63.425 1.00 53.09 120 LEU A N 1
ATOM 999 C CA . LEU A 1 140 ? -18.600 36.638 62.516 1.00 50.61 120 LEU A CA 1
ATOM 1000 C C . LEU A 1 140 ? -19.537 35.638 6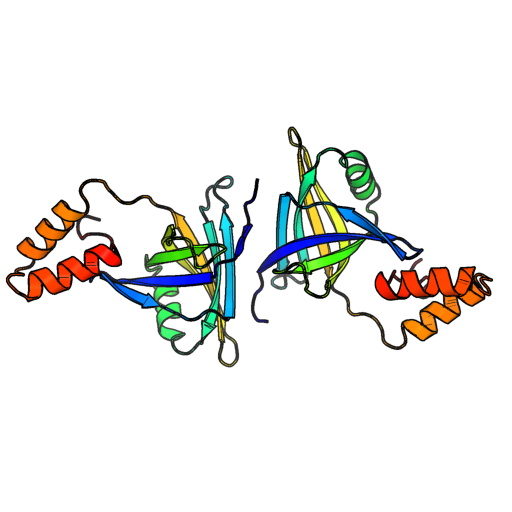1.877 1.00 44.67 120 LEU A C 1
ATOM 1001 O O . LEU A 1 140 ? -19.155 34.498 61.663 1.00 43.32 120 LEU A O 1
ATOM 1006 N N . SER A 1 141 ? -20.756 36.076 61.571 1.00 45.02 121 SER A N 1
ATOM 1007 C CA . SER A 1 141 ? -21.763 35.201 60.973 1.00 47.83 121 SER A CA 1
ATOM 1008 C C . SER A 1 141 ? -22.716 35.951 60.057 1.00 44.36 121 SER A C 1
ATOM 1009 O O . SER A 1 141 ? -22.779 37.181 60.077 1.00 40.01 121 SER A O 1
ATOM 1012 N N . GLY A 1 142 ? -23.451 35.186 59.252 1.00 43.99 122 GLY A N 1
ATOM 1013 C CA . GLY A 1 142 ? -24.511 35.725 58.415 1.00 43.23 122 GLY A CA 1
ATOM 1014 C C . GLY A 1 142 ? -24.049 36.912 57.608 1.00 45.25 122 GLY A C 1
ATOM 1015 O O . GLY A 1 142 ? -22.984 36.877 56.986 1.00 43.93 122 GLY A O 1
ATOM 1016 N N . GLU A 1 143 ? -24.834 37.980 57.667 1.00 49.47 123 GLU A N 1
ATOM 1017 C CA . GLU A 1 143 ? -24.635 39.164 56.839 1.00 49.93 123 GLU A CA 1
ATOM 1018 C C . GLU A 1 143 ? -23.380 39.972 57.142 1.00 51.15 123 GLU A C 1
ATOM 1019 O O . GLU A 1 143 ? -22.830 40.580 56.235 1.00 52.66 123 GLU A O 1
ATOM 1025 N N . GLU A 1 144 ? -22.937 40.003 58.396 1.00 51.01 124 GLU A N 1
ATOM 1026 C CA . GLU A 1 144 ? -21.671 40.670 58.742 1.00 53.35 124 GLU A CA 1
ATOM 1027 C C . GLU A 1 144 ? -20.518 39.927 58.113 1.00 50.07 124 GLU A C 1
ATOM 1028 O O . GLU A 1 144 ? -19.528 40.540 57.706 1.00 44.42 124 GLU A O 1
ATOM 1034 N N . LEU A 1 145 ? -20.641 38.599 58.086 1.00 49.93 125 LEU A N 1
ATOM 1035 C CA . LEU A 1 145 ? -19.620 37.732 57.501 1.00 50.11 125 LEU A CA 1
ATOM 1036 C C . LEU A 1 145 ? -19.511 37.934 55.964 1.00 50.07 125 LEU A C 1
ATOM 1037 O O . LEU A 1 145 ? -18.425 38.184 55.467 1.00 48.65 125 LEU A O 1
ATOM 1042 N N . LYS A 1 146 ? -20.631 37.867 55.236 1.00 49.53 126 LYS A N 1
ATOM 1043 C CA . LYS A 1 146 ? -20.653 38.206 53.809 1.00 48.39 126 LYS A CA 1
ATOM 1044 C C . LYS A 1 146 ? -20.108 39.613 53.543 1.00 47.79 126 LYS A C 1
ATOM 1045 O O . LYS A 1 146 ? -19.438 39.851 52.528 1.00 46.04 126 LYS A O 1
ATOM 1051 N N . LYS A 1 147 ? -20.417 40.536 54.445 1.00 47.50 127 LYS A N 1
ATOM 1052 C CA . LYS A 1 147 ? -20.039 41.935 54.282 1.00 48.07 127 LYS A CA 1
ATOM 1053 C C . LYS A 1 147 ? -18.529 42.068 54.349 1.00 47.22 127 LYS A C 1
ATOM 1054 O O . LYS A 1 147 ? -17.913 42.634 53.445 1.00 45.79 127 LYS A O 1
ATOM 1060 N N . SER A 1 148 ? -17.951 41.553 55.431 1.00 42.91 128 SER A N 1
ATOM 1061 C CA . SER A 1 148 ? -16.524 41.601 55.631 1.00 42.78 128 SER A CA 1
ATOM 1062 C C . SER A 1 148 ? -15.772 40.776 54.574 1.00 39.67 128 SER A C 1
ATOM 1063 O O . SER A 1 148 ? -14.768 41.207 54.046 1.00 39.38 128 SER A O 1
ATOM 1066 N N . PHE A 1 149 ? -16.257 39.589 54.277 1.00 37.99 129 PHE A N 1
ATOM 1067 C CA . PHE A 1 149 ? -15.563 38.729 53.330 1.00 39.12 129 PHE A CA 1
ATOM 1068 C C . PHE A 1 149 ? -15.434 39.387 51.967 1.00 37.60 129 PHE A C 1
ATOM 1069 O O . PHE A 1 149 ? -14.391 39.315 51.338 1.00 37.76 129 PHE A O 1
ATOM 1077 N N . ASN A 1 150 ? -16.488 39.989 51.509 1.00 38.35 130 ASN A N 1
ATOM 1078 C CA . ASN A 1 150 ? -16.468 40.633 50.240 1.00 37.47 130 ASN A CA 1
ATOM 1079 C C . ASN A 1 150 ? -15.562 41.827 50.158 1.00 39.09 130 ASN A C 1
ATOM 1080 O O . ASN A 1 150 ? -14.902 42.009 49.172 1.00 45.53 130 ASN A O 1
ATOM 1085 N N . ARG A 1 151 ? -15.555 42.654 51.182 1.00 35.68 131 ARG A N 1
ATOM 1086 C CA . ARG A 1 151 ? -14.672 43.781 51.232 1.00 35.31 131 ARG A CA 1
ATOM 1087 C C . ARG A 1 151 ? -13.236 43.374 51.329 1.00 33.63 131 ARG A C 1
ATOM 1088 O O . ARG A 1 151 ? -12.406 43.862 50.632 1.00 31.79 131 ARG A O 1
ATOM 1096 N N . MET A 1 152 ? -12.967 42.431 52.194 1.00 32.54 132 MET A N 1
ATOM 1097 C CA . MET A 1 152 ? -11.655 41.927 52.346 1.00 33.86 132 MET A CA 1
ATOM 1098 C C . MET A 1 152 ? -11.197 41.181 51.112 1.00 37.97 132 MET A C 1
ATOM 1099 O O . MET A 1 152 ? -10.037 41.180 50.823 1.00 40.01 132 MET A O 1
ATOM 1104 N N . MET A 1 153 ? -12.078 40.508 50.396 1.00 37.27 133 MET A N 1
ATOM 1105 C CA . MET A 1 153 ? -11.594 39.863 49.202 1.00 37.08 133 MET A CA 1
ATOM 1106 C C . MET A 1 153 ? -11.046 40.821 48.169 1.00 38.38 133 MET A C 1
ATOM 1107 O O . MET A 1 153 ? -10.183 40.464 47.431 1.00 40.47 133 MET A O 1
ATOM 1112 N N . GLN A 1 154 ? -11.625 41.987 48.022 1.00 39.93 134 GLN A N 1
ATOM 1113 C CA . GLN A 1 154 ? -11.024 42.986 47.184 1.00 38.38 134 GLN A CA 1
ATOM 1114 C C . GLN A 1 154 ? -9.765 43.698 47.660 1.00 40.63 134 GLN A C 1
ATOM 1115 O O . GLN A 1 154 ? -8.834 43.839 46.922 1.00 41.05 134 GLN A O 1
ATOM 1121 N N . SER A 1 155 ? -9.777 44.169 48.888 1.00 37.02 135 SER A N 1
ATOM 1122 C CA . SER A 1 155 ? -8.681 44.915 49.480 1.00 38.33 135 SER A CA 1
ATOM 1123 C C . SER A 1 155 ? -7.468 44.119 49.869 1.00 36.99 135 SER A C 1
ATOM 1124 O O . SER A 1 155 ? -6.394 44.610 49.912 1.00 34.52 135 SER A O 1
ATOM 1127 N N . LYS A 1 156 ? -7.723 42.873 50.173 1.00 38.29 136 LYS A N 1
ATOM 1128 C CA . LYS A 1 156 ? -6.729 41.883 50.597 1.00 36.95 136 LYS A CA 1
ATOM 1129 C C . LYS A 1 156 ? -5.838 42.193 51.760 1.00 36.38 136 LYS A C 1
ATOM 1130 O O . LYS A 1 156 ? -4.660 42.079 51.620 1.00 34.77 136 LYS A O 1
ATOM 1136 N N . PRO A 1 157 ? -6.373 42.576 52.912 1.00 37.31 137 PRO A N 1
ATOM 1137 C CA . PRO A 1 157 ? -5.474 42.894 54.026 1.00 37.85 137 PRO A CA 1
ATOM 1138 C C . PRO A 1 157 ? -4.536 41.727 54.368 1.00 38.12 137 PRO A C 1
ATOM 1139 O O . PRO A 1 157 ? -4.870 40.558 54.096 1.00 35.05 137 PRO A O 1
ATOM 1143 N N . LYS A 1 158 ? -3.364 42.049 54.915 1.00 39.26 138 LYS A N 1
ATOM 1144 C CA . LYS A 1 158 ? -2.506 41.036 55.545 1.00 40.90 138 LYS A CA 1
ATOM 1145 C C . LYS A 1 158 ? -3.311 40.341 56.611 1.00 39.49 138 LYS A C 1
ATOM 1146 O O . LYS A 1 158 ? -4.063 40.977 57.362 1.00 35.42 138 LYS A O 1
ATOM 1152 N N . LEU A 1 159 ? -3.147 39.028 56.660 1.00 41.33 139 LEU A N 1
ATOM 1153 C CA . LEU A 1 159 ? -3.909 38.199 57.566 1.00 42.69 139 LEU A CA 1
ATOM 1154 C C . LEU A 1 159 ? -3.255 38.162 58.943 1.00 44.45 139 LEU A C 1
ATOM 1155 O O . LEU A 1 159 ? -2.038 38.367 59.075 1.00 40.20 139 LEU A O 1
ATOM 1160 N N . LYS A 1 160 ? -4.095 37.947 59.957 1.00 46.27 140 LYS A N 1
ATOM 1161 C CA . LYS A 1 160 ? -3.673 37.928 61.370 1.00 50.15 140 LYS A CA 1
ATOM 1162 C C . LYS A 1 160 ? -2.507 36.960 61.611 1.00 49.40 140 LYS A C 1
ATOM 1163 O O . LYS A 1 160 ? -1.643 37.227 62.433 1.00 45.84 140 LYS A O 1
ATOM 1169 N N . ASP A 1 161 ? -2.453 35.865 60.859 1.00 49.66 141 ASP A N 1
ATOM 1170 C CA . ASP A 1 161 ? -1.359 34.907 61.026 1.00 52.78 141 ASP A CA 1
ATOM 1171 C C . ASP A 1 161 ? 0.003 35.413 60.532 1.00 55.86 141 ASP A C 1
ATOM 1172 O O . ASP A 1 161 ? 0.996 34.683 60.596 1.00 58.34 141 ASP A O 1
ATOM 1177 N N . GLU A 1 162 ? 0.059 36.648 60.040 1.00 57.06 142 GLU A N 1
ATOM 1178 C CA . GLU A 1 162 ? 1.325 37.237 59.617 1.00 58.54 142 GLU A CA 1
ATOM 1179 C C . GLU A 1 162 ? 1.788 38.372 60.532 1.00 57.93 142 GLU A C 1
ATOM 1180 O O . GLU A 1 162 ? 2.882 38.874 60.335 1.00 63.37 142 GLU A O 1
ATOM 1186 N N . LYS A 1 163 ? 0.984 38.774 61.522 1.00 56.20 143 LYS A N 1
ATOM 1187 C CA . LYS A 1 163 ? 1.367 39.865 62.445 1.00 55.15 143 LYS A CA 1
ATOM 1188 C C . LYS A 1 163 ? 2.173 39.334 63.651 1.00 57.17 143 LYS A C 1
ATOM 1189 O O . LYS A 1 163 ? 2.517 38.151 63.692 1.00 56.61 143 LYS A O 1
ATOM 1195 N N . LEU A 1 164 ? 2.482 40.200 64.624 1.00 63.23 144 LEU A N 1
ATOM 1196 C CA . LEU A 1 164 ? 3.124 39.780 65.892 1.00 61.20 144 LEU A CA 1
ATOM 1197 C C . LEU A 1 164 ? 2.288 40.181 67.120 1.00 59.39 144 LEU A C 1
ATOM 1198 O O . LEU A 1 164 ? 2.015 39.356 68.010 1.00 59.61 144 LEU A O 1
ATOM 1203 N N . HIS B 1 20 ? 3.917 70.638 39.612 1.00 82.98 0 HIS B N 1
ATOM 1204 C CA . HIS B 1 20 ? 3.238 69.554 40.381 1.00 82.90 0 HIS B CA 1
ATOM 1205 C C . HIS B 1 20 ? 3.579 68.155 39.831 1.00 78.22 0 HIS B C 1
ATOM 1206 O O . HIS B 1 20 ? 4.216 67.355 40.521 1.00 74.97 0 HIS B O 1
ATOM 1213 N N . MET B 1 21 ? 3.161 67.873 38.597 1.00 69.90 1 MET B N 1
ATOM 1214 C CA . MET B 1 21 ? 3.476 66.612 37.942 1.00 69.38 1 MET B CA 1
ATOM 1215 C C . MET B 1 21 ? 4.926 66.673 37.476 1.00 68.65 1 MET B C 1
ATOM 1216 O O . MET B 1 21 ? 5.324 67.580 36.759 1.00 71.50 1 MET B O 1
ATOM 1221 N N . LYS B 1 22 ? 5.710 65.701 37.908 1.00 65.93 2 LYS B N 1
ATOM 1222 C CA . LYS B 1 22 ? 7.141 65.670 37.658 1.00 65.76 2 LYS B CA 1
ATOM 1223 C C . LYS B 1 22 ? 7.571 64.376 36.911 1.00 59.30 2 LYS B C 1
ATOM 1224 O O . LYS B 1 22 ? 8.615 64.341 36.260 1.00 58.24 2 LYS B O 1
ATOM 1230 N N . THR B 1 23 ? 6.735 63.338 36.986 1.00 56.03 3 THR B N 1
ATOM 1231 C CA . THR B 1 23 ? 6.986 62.032 36.371 1.00 55.63 3 THR B CA 1
ATOM 1232 C C . THR B 1 23 ? 5.951 61.731 35.296 1.00 51.21 3 THR B C 1
ATOM 1233 O O . THR B 1 23 ? 4.751 61.801 35.559 1.00 47.80 3 THR B O 1
ATOM 1237 N N . PHE B 1 24 ? 6.407 61.374 34.096 1.00 49.27 4 PHE B N 1
ATOM 1238 C CA . PHE B 1 24 ? 5.484 61.185 32.971 1.00 51.02 4 PHE B CA 1
ATOM 1239 C C . PHE B 1 24 ? 5.819 59.933 32.197 1.00 48.41 4 PHE B C 1
ATOM 1240 O O . PHE B 1 24 ? 6.954 59.462 32.224 1.00 49.36 4 PHE B O 1
ATOM 1248 N N . LYS B 1 25 ? 4.822 59.435 31.476 1.00 47.41 5 LYS B N 1
ATOM 1249 C CA . LYS B 1 25 ? 5.008 58.410 30.468 1.00 48.22 5 LYS B CA 1
ATOM 1250 C C . LYS B 1 25 ? 5.719 58.967 29.243 1.00 49.21 5 LYS B C 1
ATOM 1251 O O . LYS B 1 25 ? 5.404 60.078 28.811 1.00 49.75 5 LYS B O 1
ATOM 1257 N N . ALA B 1 26 ? 6.623 58.170 28.662 1.00 46.70 6 ALA B N 1
ATOM 1258 C CA . ALA B 1 26 ? 7.277 58.505 27.388 1.00 48.47 6 ALA B CA 1
ATOM 1259 C C . ALA B 1 26 ? 6.788 57.558 26.320 1.00 46.54 6 ALA B C 1
ATOM 1260 O O . ALA B 1 26 ? 7.072 56.366 26.376 1.00 46.07 6 ALA B O 1
ATOM 1262 N N . VAL B 1 27 ? 6.089 58.099 25.332 1.00 45.01 7 VAL B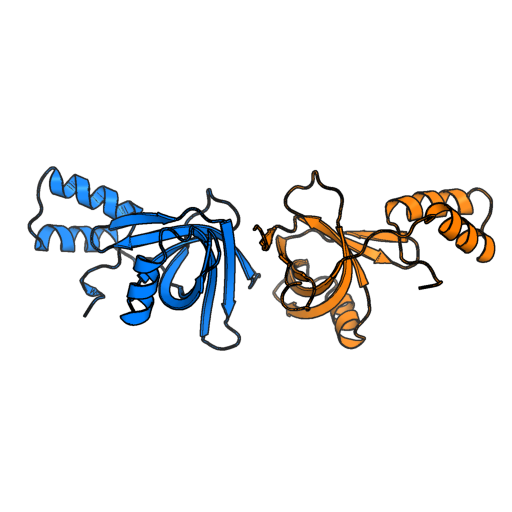 N 1
ATOM 1263 C CA . VAL B 1 27 ? 5.422 57.273 24.339 1.00 44.75 7 VAL B CA 1
ATOM 1264 C C . VAL B 1 27 ? 6.142 57.167 22.997 1.00 43.20 7 VAL B C 1
ATOM 1265 O O . VAL B 1 27 ? 5.986 56.172 22.329 1.00 45.61 7 VAL B O 1
ATOM 1269 N N . ARG B 1 28 ? 6.939 58.157 22.605 1.00 43.57 8 ARG B N 1
ATOM 1270 C CA . ARG B 1 28 ? 7.839 57.989 21.438 1.00 44.14 8 ARG B CA 1
ATOM 1271 C C . ARG B 1 28 ? 9.255 58.428 21.742 1.00 40.35 8 ARG B C 1
ATOM 1272 O O . ARG B 1 28 ? 9.483 59.372 22.511 1.00 33.55 8 ARG B O 1
ATOM 1280 N N . PHE B 1 29 ? 10.197 57.746 21.098 1.00 38.80 9 PHE B N 1
ATOM 1281 C CA . PHE B 1 29 ? 11.611 58.036 21.259 1.00 37.51 9 PHE B CA 1
ATOM 1282 C C . PHE B 1 29 ? 12.335 57.998 19.915 1.00 37.27 9 PHE B C 1
ATOM 1283 O O . PHE B 1 29 ? 12.219 57.031 19.168 1.00 35.73 9 PHE B O 1
ATOM 1291 N N . GLN B 1 30 ? 13.089 59.059 19.628 1.00 37.61 10 GLN B N 1
ATOM 1292 C CA . GLN B 1 30 ? 13.831 59.189 18.374 1.00 37.78 10 GLN B CA 1
ATOM 1293 C C . GLN B 1 30 ? 15.202 59.793 18.597 1.00 35.96 10 GLN B C 1
ATOM 1294 O O . GLN B 1 30 ? 15.376 60.661 19.449 1.00 33.48 10 GLN B O 1
ATOM 1300 N N . ILE B 1 31 ? 16.167 59.327 17.809 1.00 35.37 11 ILE B N 1
ATOM 1301 C CA . ILE B 1 31 ? 17.479 59.953 17.721 1.00 36.22 11 ILE B CA 1
ATOM 1302 C C . ILE B 1 31 ? 17.594 60.631 16.374 1.00 36.89 11 ILE B C 1
ATOM 1303 O O . ILE B 1 31 ? 17.232 60.070 15.336 1.00 39.37 11 ILE B O 1
ATOM 1308 N N . VAL B 1 32 ? 18.099 61.832 16.383 1.00 38.08 12 VAL B N 1
ATOM 1309 C CA . VAL B 1 32 ? 18.314 62.560 15.174 1.00 37.82 12 VAL B CA 1
ATOM 1310 C C . VAL B 1 32 ? 19.794 62.704 14.943 1.00 40.62 12 VAL B C 1
ATOM 1311 O O . VAL B 1 32 ? 20.487 63.174 15.787 1.00 39.73 12 VAL B O 1
ATOM 1315 N N . ASN B 1 33 ? 20.286 62.306 13.792 1.00 41.86 13 ASN B N 1
ATOM 1316 C CA . ASN B 1 33 ? 21.680 62.474 13.512 1.00 42.36 13 ASN B CA 1
ATOM 1317 C C . ASN B 1 33 ? 22.003 63.786 12.844 1.00 41.67 13 ASN B C 1
ATOM 1318 O O . ASN B 1 33 ? 21.140 64.538 12.552 1.00 39.24 13 ASN B O 1
ATOM 1323 N N . GLU B 1 34 ? 23.279 64.050 12.664 1.00 44.65 14 GLU B N 1
ATOM 1324 C CA . GLU B 1 34 ? 23.787 65.216 11.959 1.00 46.39 14 GLU B CA 1
ATOM 1325 C C . GLU B 1 34 ? 23.022 65.651 10.751 1.00 45.96 14 GLU B C 1
ATOM 1326 O O . GLU B 1 34 ? 22.921 66.817 10.490 1.00 47.12 14 GLU B O 1
ATOM 1332 N N . HIS B 1 35 ? 22.584 64.697 9.960 1.00 48.23 15 HIS B N 1
ATOM 1333 C CA . HIS B 1 35 ? 21.947 64.965 8.707 1.00 50.58 15 HIS B CA 1
ATOM 1334 C C . HIS B 1 35 ? 20.479 65.178 8.740 1.00 51.70 15 HIS B C 1
ATOM 1335 O O . HIS B 1 35 ? 19.836 65.162 7.716 1.00 57.43 15 HIS B O 1
ATOM 1342 N N . GLY B 1 36 ? 19.906 65.378 9.892 1.00 50.53 16 GLY B N 1
ATOM 1343 C CA . GLY B 1 36 ? 18.476 65.532 9.936 1.00 48.75 16 GLY B CA 1
ATOM 1344 C C . GLY B 1 36 ? 17.692 64.264 9.878 1.00 44.02 16 GLY B C 1
ATOM 1345 O O . GLY B 1 36 ? 16.516 64.286 9.746 1.00 42.37 16 GLY B O 1
ATOM 1346 N N . ARG B 1 37 ? 18.355 63.149 9.955 1.00 41.94 17 ARG B N 1
ATOM 1347 C CA . ARG B 1 37 ? 17.684 61.892 9.837 1.00 41.33 17 ARG B CA 1
ATOM 1348 C C . ARG B 1 37 ? 17.194 61.340 11.148 1.00 40.60 17 ARG B C 1
ATOM 1349 O O . ARG B 1 37 ? 17.898 61.300 12.121 1.00 41.45 17 ARG B O 1
ATOM 1357 N N . ILE B 1 38 ? 15.949 60.913 11.128 1.00 39.30 18 ILE B N 1
ATOM 1358 C CA . ILE B 1 38 ? 15.248 60.408 12.311 1.00 39.54 18 ILE B CA 1
ATOM 1359 C C . ILE B 1 38 ? 15.378 58.898 12.410 1.00 39.23 18 ILE B C 1
ATOM 1360 O O . ILE B 1 38 ? 15.109 58.193 11.470 1.00 40.47 18 ILE B O 1
ATOM 1365 N N . ILE B 1 39 ? 15.759 58.415 13.577 1.00 41.88 19 ILE B N 1
ATOM 1366 C CA . ILE B 1 39 ? 15.819 56.992 13.836 1.00 44.34 19 ILE B CA 1
ATOM 1367 C C . ILE B 1 39 ? 14.863 56.699 15.006 1.00 44.32 19 ILE B C 1
ATOM 1368 O O . ILE B 1 39 ? 15.168 56.949 16.165 1.00 43.69 19 ILE B O 1
ATOM 1373 N N . GLU B 1 40 ? 13.672 5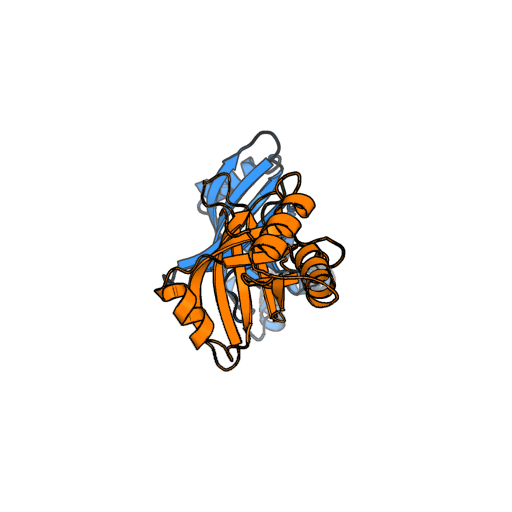6.212 14.673 1.00 45.95 20 GLU B N 1
ATOM 1374 C CA . GLU B 1 40 ? 12.658 55.901 15.666 1.00 47.22 20 GLU B CA 1
ATOM 1375 C C . GLU B 1 40 ? 12.800 54.466 16.187 1.00 45.97 20 GLU B C 1
ATOM 1376 O O . GLU B 1 40 ? 12.975 53.540 15.408 1.00 44.56 20 GLU B O 1
ATOM 1382 N N . TYR B 1 41 ? 12.722 54.295 17.501 1.00 43.35 21 TYR B N 1
ATOM 1383 C CA . TYR B 1 41 ? 12.703 52.963 18.107 1.00 44.92 21 TYR B CA 1
ATOM 1384 C C . TYR B 1 41 ? 11.380 52.707 18.798 1.00 46.93 21 TYR B C 1
ATOM 1385 O O . TYR B 1 41 ? 10.920 53.519 19.585 1.00 51.04 21 TYR B O 1
ATOM 1394 N N . GLU B 1 42 ? 10.765 51.573 18.507 1.00 51.51 22 GLU B N 1
ATOM 1395 C CA . GLU B 1 42 ? 9.452 51.266 19.064 1.00 52.26 22 GLU B CA 1
ATOM 1396 C C . GLU B 1 42 ? 9.630 50.850 20.515 1.00 47.22 22 GLU B C 1
ATOM 1397 O O . GLU B 1 42 ? 10.495 50.058 20.830 1.00 44.28 22 GLU B O 1
ATOM 1403 N N . LEU B 1 43 ? 8.800 51.405 21.385 1.00 47.64 23 LEU B N 1
ATOM 1404 C CA . LEU B 1 43 ? 8.927 51.215 22.824 1.00 49.16 23 LEU B CA 1
ATOM 1405 C C . LEU B 1 43 ? 8.029 50.096 23.331 1.00 48.55 23 LEU B C 1
ATOM 1406 O O . LEU B 1 43 ? 6.876 50.001 22.943 1.00 47.71 23 LEU B O 1
ATOM 1411 N N . GLU B 1 44 ? 8.586 49.228 24.148 1.00 50.45 24 GLU B N 1
ATOM 1412 C CA . GLU B 1 44 ? 7.859 48.463 25.119 1.00 57.59 24 GLU B CA 1
ATOM 1413 C C . GLU B 1 44 ? 7.323 49.320 26.266 1.00 57.67 24 GLU B C 1
ATOM 1414 O O . GLU B 1 44 ? 6.238 49.128 26.742 1.00 58.95 24 GLU B O 1
ATOM 1420 N N . ASP B 1 45 ? 8.143 50.230 26.745 1.00 52.73 25 ASP B N 1
ATOM 1421 C CA . ASP B 1 45 ? 7.781 51.098 27.830 1.00 51.27 25 ASP B CA 1
ATOM 1422 C C . ASP B 1 45 ? 8.682 52.297 27.908 1.00 45.78 25 ASP B C 1
ATOM 1423 O O . ASP B 1 45 ? 9.742 52.297 27.374 1.00 41.10 25 ASP B O 1
ATOM 1428 N N . GLY B 1 46 ? 8.237 53.341 28.567 1.00 42.91 26 GLY B N 1
ATOM 1429 C CA . GLY B 1 46 ? 9.091 54.452 28.849 1.00 42.42 26 GLY B CA 1
ATOM 1430 C C . GLY B 1 46 ? 8.567 55.356 29.905 1.00 41.79 26 GLY B C 1
ATOM 1431 O O . GLY B 1 46 ? 7.407 55.604 29.994 1.00 42.09 26 GLY B O 1
ATOM 1432 N N . VAL B 1 47 ? 9.465 55.915 30.664 1.00 38.97 27 VAL B N 1
ATOM 1433 C CA . VAL B 1 47 ? 9.097 56.906 31.663 1.00 41.72 27 VAL B CA 1
ATOM 1434 C C . VAL B 1 47 ? 10.166 57.954 31.641 1.00 39.92 27 VAL B C 1
ATOM 1435 O O . VAL B 1 47 ? 11.337 57.612 31.524 1.00 40.87 27 VAL B O 1
ATOM 1439 N N . ILE B 1 48 ? 9.769 59.211 31.816 1.00 38.26 28 ILE B N 1
ATOM 1440 C CA . ILE B 1 48 ? 10.727 60.310 31.940 1.00 40.64 28 ILE B CA 1
ATOM 1441 C C . ILE B 1 48 ? 10.441 61.137 33.194 1.00 39.71 28 ILE B C 1
ATOM 1442 O O . ILE B 1 48 ? 9.296 61.379 33.522 1.00 39.32 28 ILE B O 1
ATOM 1447 N N . ILE B 1 49 ? 11.492 61.548 33.894 1.00 42.08 29 ILE B N 1
ATOM 1448 C CA . ILE B 1 49 ? 11.336 62.258 35.152 1.00 45.15 29 ILE B CA 1
ATOM 1449 C C . ILE B 1 49 ? 12.065 63.580 35.106 1.00 46.20 29 ILE B C 1
ATOM 1450 O O . ILE B 1 49 ? 13.271 63.626 34.827 1.00 42.54 29 ILE B O 1
ATOM 1455 N N . ASN B 1 50 ? 11.341 64.645 35.433 1.00 47.60 30 ASN B N 1
ATOM 1456 C CA . ASN B 1 50 ? 11.925 65.969 35.514 1.00 49.92 30 ASN B CA 1
ATOM 1457 C C . ASN B 1 50 ? 12.637 66.158 36.846 1.00 51.18 30 ASN B C 1
ATOM 1458 O O . ASN B 1 50 ? 11.994 66.319 37.868 1.00 55.18 30 ASN B O 1
ATOM 1463 N N . LYS B 1 51 ? 13.948 66.215 36.796 1.00 53.93 31 LYS B N 1
ATOM 1464 C CA . LYS B 1 51 ? 14.777 66.320 37.962 1.00 61.03 31 LYS B CA 1
ATOM 1465 C C . LYS B 1 51 ? 15.578 67.597 38.012 1.00 65.78 31 LYS B C 1
ATOM 1466 O O . LYS B 1 51 ? 16.687 67.611 38.494 1.00 63.61 31 LYS B O 1
ATOM 1472 N N . GLU B 1 52 ? 15.030 68.658 37.470 1.00 69.44 32 GLU B N 1
ATOM 1473 C CA . GLU B 1 52 ? 15.754 69.919 37.370 1.00 75.45 32 GLU B CA 1
ATOM 1474 C C . GLU B 1 52 ? 16.052 70.535 38.720 1.00 82.16 32 GLU B C 1
ATOM 1475 O O . GLU B 1 52 ? 17.002 71.270 38.888 1.00 73.45 32 GLU B O 1
ATOM 1481 N N . GLU B 1 53 ? 15.195 70.257 39.678 1.00 88.11 33 GLU B N 1
ATOM 1482 C CA . GLU B 1 53 ? 15.316 70.866 40.972 1.00 87.70 33 GLU B CA 1
ATOM 1483 C C . GLU B 1 53 ? 16.627 70.447 41.511 1.00 88.65 33 GLU B C 1
ATOM 1484 O O . GLU B 1 53 ? 17.320 71.206 42.133 1.00 92.93 33 GLU B O 1
ATOM 1490 N N . SER B 1 54 ? 16.965 69.206 41.286 1.00 88.09 34 SER B N 1
ATOM 1491 C CA . SER B 1 54 ? 18.273 68.721 41.623 1.00 88.98 34 SER B CA 1
ATOM 1492 C C . SER B 1 54 ? 19.357 69.383 40.809 1.00 91.83 34 SER B C 1
ATOM 1493 O O . SER B 1 54 ? 20.396 69.727 41.330 1.00 95.07 34 SER B O 1
ATOM 1496 N N . GLY B 1 55 ? 19.107 69.586 39.526 1.00 92.11 35 GLY B N 1
ATOM 1497 C CA . GLY B 1 55 ? 20.165 70.001 38.627 1.00 87.38 35 GLY B CA 1
ATOM 1498 C C . GLY B 1 55 ? 20.717 68.899 37.742 1.00 88.12 35 GLY B C 1
ATOM 1499 O O . GLY B 1 55 ? 21.819 69.019 37.210 1.00 84.56 35 GLY B O 1
ATOM 1500 N N . THR B 1 56 ? 19.994 67.798 37.633 1.00 84.78 36 THR B N 1
ATOM 1501 C CA . THR B 1 56 ? 20.400 66.707 36.758 1.00 84.49 36 THR B CA 1
ATOM 1502 C C . THR B 1 56 ? 19.566 66.684 35.505 1.00 73.77 36 THR B C 1
ATOM 1503 O O . THR B 1 56 ? 19.587 65.730 34.773 1.00 81.02 36 THR B O 1
ATOM 1507 N N . GLY B 1 57 ? 18.817 67.729 35.257 1.00 67.37 37 GLY B N 1
ATOM 1508 C CA . GLY B 1 57 ? 17.942 67.716 34.096 1.00 65.34 37 GLY B CA 1
ATOM 1509 C C . GLY B 1 57 ? 16.907 66.619 34.129 1.00 62.61 37 GLY B C 1
ATOM 1510 O O . GLY B 1 57 ? 16.274 66.424 35.113 1.00 68.42 37 GLY B O 1
ATOM 1511 N N . TRP B 1 58 ? 16.695 65.903 33.050 1.00 55.38 38 TRP B N 1
ATOM 1512 C CA . TRP B 1 58 ? 15.635 64.899 33.078 1.00 50.66 38 TRP B CA 1
ATOM 1513 C C . TRP B 1 58 ? 16.186 63.483 32.990 1.00 47.65 38 TRP B C 1
ATOM 1514 O O . TRP B 1 58 ? 17.258 63.249 32.450 1.00 45.15 38 TRP B O 1
ATOM 1525 N N . LEU B 1 59 ? 15.435 62.528 33.512 1.00 51.48 39 LEU B N 1
ATOM 1526 C CA . LEU B 1 59 ? 15.887 61.135 33.541 1.00 50.03 39 LEU B CA 1
ATOM 1527 C C . LEU B 1 59 ? 14.883 60.270 32.814 1.00 47.02 39 LEU B C 1
ATOM 1528 O O . LEU B 1 59 ? 13.691 60.276 33.128 1.00 46.58 39 LEU B O 1
ATOM 1533 N N . LEU B 1 60 ? 15.383 59.533 31.830 1.00 47.60 40 LEU B N 1
ATOM 1534 C CA . LEU B 1 60 ? 14.543 58.783 30.919 1.00 45.66 40 LEU B CA 1
ATOM 1535 C C . LEU B 1 60 ? 14.935 57.328 30.926 1.00 42.14 40 LEU B C 1
ATOM 1536 O O . LEU B 1 60 ? 16.090 57.017 30.675 1.00 43.41 40 LEU B O 1
ATOM 1541 N N . GLU B 1 61 ? 13.970 56.438 31.145 1.00 41.87 41 GLU B N 1
ATOM 1542 C CA . GLU B 1 61 ? 14.191 55.013 30.974 1.00 43.41 41 GLU B CA 1
ATOM 1543 C C . GLU B 1 61 ? 13.253 54.465 29.888 1.00 43.25 41 GLU B C 1
ATOM 1544 O O . GLU B 1 61 ? 12.067 54.792 29.837 1.00 41.55 41 GLU B O 1
ATOM 1550 N N . ILE B 1 62 ? 13.808 53.647 29.001 1.00 42.34 42 ILE B N 1
ATOM 1551 C CA . ILE B 1 62 ? 13.031 53.036 27.929 1.00 41.27 42 ILE B CA 1
ATOM 1552 C C . ILE B 1 62 ? 13.415 51.574 27.815 1.00 41.05 42 ILE B C 1
ATOM 1553 O O . ILE B 1 62 ? 14.505 51.172 28.233 1.00 40.94 42 ILE B O 1
ATOM 1558 N N . VAL B 1 63 ? 12.500 50.787 27.265 1.00 40.57 43 VAL B N 1
ATOM 1559 C CA . VAL B 1 63 ? 12.783 49.415 26.932 1.00 41.73 43 VAL B CA 1
ATOM 1560 C C . VAL B 1 63 ? 12.534 49.314 25.444 1.00 42.10 43 VAL B C 1
ATOM 1561 O O . VAL B 1 63 ? 11.483 49.764 24.945 1.00 38.48 43 VAL B O 1
ATOM 1565 N N . ILE B 1 64 ? 13.525 48.762 24.745 1.00 41.92 44 ILE B N 1
ATOM 1566 C CA . ILE B 1 64 ? 13.462 48.603 23.297 1.00 43.46 44 ILE B CA 1
ATOM 1567 C C . ILE B 1 64 ? 14.068 47.267 22.931 1.00 41.48 44 ILE B C 1
ATOM 1568 O O . ILE B 1 64 ? 14.612 46.593 23.787 1.00 40.75 44 ILE B O 1
ATOM 1573 N N . SER B 1 65 ? 14.048 46.942 21.664 1.00 43.48 45 SER B N 1
ATOM 1574 C CA . SER B 1 65 ? 14.704 45.764 21.157 1.00 48.28 45 SER B CA 1
ATOM 1575 C C . SER B 1 65 ? 16.178 45.865 21.339 1.00 49.42 45 SER B C 1
ATOM 1576 O O . SER B 1 65 ? 16.729 46.921 21.299 1.00 49.90 45 SER B O 1
ATOM 1579 N N . ASN B 1 66 ? 16.818 44.738 21.541 1.00 51.52 46 ASN B N 1
ATOM 1580 C CA . ASN B 1 66 ? 18.228 44.729 21.800 1.00 55.63 46 ASN B CA 1
ATOM 1581 C C . ASN B 1 66 ? 19.036 44.433 20.580 1.00 54.80 46 ASN B C 1
ATOM 1582 O O . ASN B 1 66 ? 20.181 44.144 20.665 1.00 54.03 46 ASN B O 1
ATOM 1587 N N . GLU B 1 67 ? 18.414 44.531 19.434 1.00 56.27 47 GLU B N 1
ATOM 1588 C CA . GLU B 1 67 ? 19.083 44.251 18.211 1.00 59.20 47 GLU B CA 1
ATOM 1589 C C . GLU B 1 67 ? 20.280 45.160 18.019 1.00 62.02 47 GLU B C 1
ATOM 1590 O O . GLU B 1 67 ? 21.323 44.736 17.586 1.00 63.84 47 GLU B O 1
ATOM 1596 N N . HIS B 1 68 ? 20.149 46.412 18.362 1.00 57.59 48 HIS B N 1
ATOM 1597 C CA . HIS B 1 68 ? 21.262 47.337 18.193 1.00 57.48 48 HIS B CA 1
ATOM 1598 C C . HIS B 1 68 ? 21.962 47.637 19.527 1.00 57.57 48 HIS B C 1
ATOM 1599 O O . HIS B 1 68 ? 22.363 48.778 19.804 1.00 50.45 48 HIS B O 1
ATOM 1606 N N . TYR B 1 69 ? 22.120 46.588 20.338 1.00 55.55 49 TYR B N 1
ATOM 1607 C CA . TYR B 1 69 ? 22.865 46.678 21.577 1.00 53.36 49 TYR B CA 1
ATOM 1608 C C . TYR B 1 69 ? 24.225 47.308 21.366 1.00 54.90 49 TYR B C 1
ATOM 1609 O O . TYR B 1 69 ? 24.636 48.161 22.155 1.00 58.28 49 TYR B O 1
ATOM 1618 N N . GLU B 1 70 ? 24.938 46.871 20.325 1.00 53.36 50 GLU B N 1
ATOM 1619 C CA . GLU B 1 70 ? 26.321 47.321 20.108 1.00 56.88 50 GLU B CA 1
ATOM 1620 C C . GLU B 1 70 ? 26.382 48.812 19.831 1.00 53.19 50 GLU B C 1
ATOM 1621 O O . GLU B 1 70 ? 27.323 49.479 20.250 1.00 55.22 50 GLU B O 1
ATOM 1627 N N . THR B 1 71 ? 25.369 49.317 19.128 1.00 50.68 51 THR B N 1
ATOM 1628 C CA . THR B 1 71 ? 25.235 50.742 18.835 1.00 48.66 51 THR B CA 1
ATOM 1629 C C . THR B 1 71 ? 25.128 51.564 20.108 1.00 49.39 51 THR B C 1
ATOM 1630 O O . THR B 1 71 ? 25.698 52.649 20.203 1.00 55.27 51 THR B O 1
ATOM 1634 N N . PHE B 1 72 ? 24.398 51.052 21.090 1.00 47.28 52 PHE B N 1
ATOM 1635 C CA . PHE B 1 72 ? 24.153 51.810 22.300 1.00 46.80 52 PHE B CA 1
ATOM 1636 C C . PHE B 1 72 ? 25.297 51.660 23.290 1.00 48.63 52 PHE B C 1
ATOM 1637 O O . PHE B 1 72 ? 25.623 52.612 24.026 1.00 45.54 52 PHE B O 1
ATOM 1645 N N . LYS B 1 73 ? 25.936 50.493 23.279 1.00 51.58 53 LYS B N 1
ATOM 1646 C CA . LYS B 1 73 ? 27.142 50.284 24.091 1.00 54.94 53 LYS B CA 1
ATOM 1647 C C . LYS B 1 73 ? 28.217 51.266 23.646 1.00 54.47 53 LYS B C 1
ATOM 1648 O O . LYS B 1 73 ? 28.920 51.863 24.462 1.00 53.26 53 LYS B O 1
ATOM 1654 N N . GLU B 1 74 ? 28.324 51.427 22.333 1.00 53.23 54 GLU B N 1
ATOM 1655 C CA . GLU B 1 74 ? 29.265 52.357 21.743 1.00 53.64 54 GLU B CA 1
ATOM 1656 C C . GLU B 1 74 ? 29.002 53.790 22.220 1.00 49.88 54 GLU B C 1
ATOM 1657 O O . GLU B 1 74 ? 29.937 54.504 22.576 1.00 50.52 54 GLU B O 1
ATOM 1663 N N . TYR B 1 75 ? 27.738 54.207 22.224 1.00 43.59 55 TYR B N 1
ATOM 1664 C CA . TYR B 1 75 ? 27.376 55.552 22.659 1.00 42.32 55 TYR B CA 1
ATOM 1665 C C . TYR B 1 75 ? 27.743 55.778 24.116 1.00 42.28 55 TYR B C 1
ATOM 1666 O O . TYR B 1 75 ? 28.063 56.894 24.530 1.00 40.21 55 TYR B O 1
ATOM 1675 N N . GLN B 1 76 ? 27.640 54.716 24.899 1.00 44.37 56 GLN B N 1
ATOM 1676 C CA . GLN B 1 76 ? 27.818 54.797 26.341 1.00 48.20 56 GLN B CA 1
ATOM 1677 C C . GLN B 1 76 ? 29.290 54.884 26.635 1.00 49.15 56 GLN B C 1
ATOM 1678 O O . GLN B 1 76 ? 29.724 55.646 27.501 1.00 52.18 56 GLN B O 1
ATOM 1684 N N . ASP B 1 77 ? 30.053 54.083 25.915 1.00 49.19 57 ASP B N 1
ATOM 1685 C CA . ASP B 1 77 ? 31.493 54.089 26.074 1.00 56.68 57 ASP B CA 1
ATOM 1686 C C . ASP B 1 77 ? 32.089 55.414 25.622 1.00 56.36 57 ASP B C 1
ATOM 1687 O O . ASP B 1 77 ? 32.826 56.045 26.381 1.00 56.63 57 ASP B O 1
ATOM 1692 N N . ASN B 1 78 ? 31.725 55.855 24.416 1.00 55.87 58 ASN B N 1
ATOM 1693 C CA . ASN B 1 78 ? 32.198 57.140 23.888 1.00 55.46 58 ASN B CA 1
ATOM 1694 C C . ASN B 1 78 ? 31.540 58.342 24.539 1.00 55.02 58 ASN B C 1
ATOM 1695 O O . ASN B 1 78 ? 31.853 59.466 24.158 1.00 52.87 58 ASN B O 1
ATOM 1700 N N . GLU B 1 79 ? 30.636 58.117 25.503 1.00 55.81 59 GLU B N 1
ATOM 1701 C CA . GLU B 1 79 ? 29.816 59.188 26.074 1.00 56.24 59 GLU B CA 1
ATOM 1702 C C . GLU B 1 79 ? 29.366 60.107 24.958 1.00 54.47 59 GLU B C 1
ATOM 1703 O O . GLU B 1 79 ? 29.587 61.325 25.000 1.00 51.51 59 GLU B O 1
ATOM 1709 N N . GLN B 1 80 ? 28.755 59.511 23.942 1.00 52.64 60 GLN B N 1
ATOM 1710 C CA . GLN B 1 80 ? 28.303 60.276 22.804 1.00 50.84 60 GLN B CA 1
ATOM 1711 C C . GLN B 1 80 ? 27.079 61.116 23.126 1.00 49.26 60 GLN B C 1
ATOM 1712 O O . GLN B 1 80 ? 26.141 60.667 23.792 1.00 45.88 60 GLN B O 1
ATOM 1718 N N . LEU B 1 81 ? 27.107 62.340 22.619 1.00 51.53 61 LEU B N 1
ATOM 1719 C CA . LEU B 1 81 ? 26.097 63.350 22.895 1.00 51.66 61 LEU B CA 1
ATOM 1720 C C . LEU B 1 81 ? 24.994 63.166 21.876 1.00 48.19 61 LEU B C 1
ATOM 1721 O O . LEU B 1 81 ? 25.227 63.317 20.679 1.00 51.44 61 LEU B O 1
ATOM 1726 N N . LEU B 1 82 ? 23.801 62.820 22.344 1.00 42.54 62 LEU B N 1
ATOM 1727 C CA . LEU B 1 82 ? 22.724 62.465 21.449 1.00 40.55 62 LEU B CA 1
ATOM 1728 C C . LEU B 1 82 ? 21.650 63.505 21.494 1.00 38.62 62 LEU B C 1
ATOM 1729 O O . LEU B 1 82 ? 21.262 63.950 22.568 1.00 38.65 62 LEU B O 1
ATOM 1734 N N . ASP B 1 83 ? 21.185 63.864 20.300 1.00 36.28 63 ASP B N 1
ATOM 1735 C CA . ASP B 1 83 ? 20.100 64.783 20.082 1.00 35.27 63 ASP B CA 1
ATOM 1736 C C . ASP B 1 83 ? 18.828 63.894 19.982 1.00 35.06 63 ASP B C 1
ATOM 1737 O O . ASP B 1 83 ? 18.665 63.142 19.021 1.00 33.70 63 ASP B O 1
ATOM 1742 N N . ILE B 1 84 ? 17.975 63.923 21.001 1.00 31.93 64 ILE B N 1
ATOM 1743 C CA . ILE B 1 84 ? 16.807 63.071 21.019 1.00 33.15 64 ILE B CA 1
ATOM 1744 C C . ILE B 1 84 ? 15.530 63.884 21.104 1.00 33.93 64 ILE B C 1
ATOM 1745 O O . ILE B 1 84 ? 15.538 65.039 21.556 1.00 33.39 64 ILE B O 1
ATOM 1750 N N . ARG B 1 85 ? 14.459 63.236 20.644 1.00 33.50 65 ARG B N 1
ATOM 1751 C CA . ARG B 1 85 ? 13.086 63.733 20.657 1.00 34.87 65 ARG B CA 1
ATOM 1752 C C . ARG B 1 85 ? 12.248 62.759 21.495 1.00 35.75 65 ARG B C 1
ATOM 1753 O O . ARG B 1 85 ? 12.247 61.559 21.257 1.00 35.88 65 ARG B O 1
ATOM 1761 N N . VAL B 1 86 ? 11.540 63.264 22.482 1.00 37.60 66 VAL B N 1
ATOM 1762 C CA . VAL B 1 86 ? 10.691 62.409 23.310 1.00 38.76 66 VAL B CA 1
ATOM 1763 C C . VAL B 1 86 ? 9.272 62.939 23.322 1.00 37.96 66 VAL B C 1
ATOM 1764 O O . VAL B 1 86 ? 9.061 64.092 23.692 1.00 34.15 66 VAL B O 1
ATOM 1768 N N . VAL B 1 87 ? 8.305 62.119 22.910 1.00 40.26 67 VAL B N 1
ATOM 1769 C CA . VAL B 1 87 ? 6.906 62.522 23.028 1.00 41.20 67 VAL B CA 1
ATOM 1770 C C . VAL B 1 87 ? 6.400 62.044 24.378 1.00 42.77 67 VAL B C 1
ATOM 1771 O O . VAL B 1 87 ? 6.559 60.879 24.734 1.00 42.96 67 VAL B O 1
ATOM 1775 N N . ILE B 1 88 ? 5.812 62.966 25.124 1.00 48.00 68 ILE B N 1
ATOM 1776 C CA . ILE B 1 88 ? 5.457 62.762 26.527 1.00 54.27 68 ILE B CA 1
ATOM 1777 C C . ILE B 1 88 ? 3.950 62.509 26.646 1.00 59.24 68 ILE B C 1
ATOM 1778 O O . ILE B 1 88 ? 3.173 63.099 25.899 1.00 65.09 68 ILE B O 1
ATOM 1783 N N . THR B 1 89 ? 3.544 61.542 27.448 1.00 66.67 69 THR B N 1
ATOM 1784 C CA . THR B 1 89 ? 2.121 61.370 27.837 1.00 63.66 69 THR B CA 1
ATOM 1785 C C . THR B 1 89 ? 1.150 60.949 26.743 1.00 65.10 69 THR B C 1
ATOM 1786 O O . THR B 1 89 ? 0.559 59.904 26.831 1.00 66.69 69 THR B O 1
ATOM 1790 N N . ARG B 1 90 ? 0.987 61.761 25.714 1.00 67.50 70 ARG B N 1
ATOM 1791 C CA . ARG B 1 90 ? 0.061 61.457 24.638 1.00 72.90 70 ARG B CA 1
ATOM 1792 C C . ARG B 1 90 ? 0.797 61.575 23.334 1.00 68.06 70 ARG B C 1
ATOM 1793 O O . ARG B 1 90 ? 1.564 62.483 23.195 1.00 65.69 70 ARG B O 1
ATOM 1801 N N . PRO B 1 91 ? 0.522 60.746 22.343 1.00 66.90 71 PRO B N 1
ATOM 1802 C CA . PRO B 1 91 ? 1.157 60.926 21.038 1.00 67.86 71 PRO B CA 1
ATOM 1803 C C . PRO B 1 91 ? 0.740 62.193 20.345 1.00 68.90 71 PRO B C 1
ATOM 1804 O O . PRO B 1 91 ? 1.281 62.544 19.316 1.00 64.42 71 PRO B O 1
ATOM 1808 N N . ALA B 1 92 ? -0.298 62.805 20.875 1.00 77.80 72 ALA B N 1
ATOM 1809 C CA . ALA B 1 92 ? -0.832 64.071 20.396 1.00 83.71 72 ALA B CA 1
ATOM 1810 C C . ALA B 1 92 ? 0.140 65.227 20.546 1.00 84.92 72 ALA B C 1
ATOM 1811 O O . ALA B 1 92 ? 0.072 66.199 19.825 1.00 84.71 72 ALA B O 1
ATOM 1813 N N . ASN B 1 93 ? 0.992 65.164 21.538 1.00 77.37 73 ASN B N 1
ATOM 1814 C CA . ASN B 1 93 ? 1.953 66.203 21.726 1.00 73.05 73 ASN B CA 1
ATOM 1815 C C . ASN B 1 93 ? 3.073 66.174 20.700 1.00 67.01 73 ASN B C 1
ATOM 1816 O O . ASN B 1 93 ? 3.264 65.207 20.000 1.00 63.59 73 ASN B O 1
ATOM 1821 N N . ASP B 1 94 ? 3.751 67.294 20.554 1.00 64.73 74 ASP B N 1
ATOM 1822 C CA . ASP B 1 94 ? 4.941 67.378 19.734 1.00 63.86 74 ASP B CA 1
ATOM 1823 C C . ASP B 1 94 ? 6.101 67.031 20.612 1.00 56.16 74 ASP B C 1
ATOM 1824 O O . ASP B 1 94 ? 6.014 67.203 21.786 1.00 49.13 74 ASP B O 1
ATOM 1829 N N . PRO B 1 95 ? 7.185 66.538 20.049 1.00 52.74 75 PRO B N 1
ATOM 1830 C CA . PRO B 1 95 ? 8.265 66.046 20.880 1.00 52.06 75 PRO B CA 1
ATOM 1831 C C . PRO B 1 95 ? 8.974 67.161 21.627 1.00 47.29 75 PRO B C 1
ATOM 1832 O O . PRO B 1 95 ? 9.092 68.268 21.111 1.00 47.49 75 PRO B O 1
ATOM 1836 N N . ALA B 1 96 ? 9.414 66.870 22.842 1.00 40.67 76 ALA B N 1
ATOM 1837 C CA . ALA B 1 96 ? 10.329 67.748 23.534 1.00 40.93 76 ALA B CA 1
ATOM 1838 C C . ALA B 1 96 ? 11.741 67.403 23.088 1.00 41.81 76 ALA B C 1
ATOM 1839 O O . ALA B 1 96 ? 12.057 66.242 22.871 1.00 39.36 76 ALA B O 1
ATOM 1841 N N . LEU B 1 97 ? 12.590 68.421 22.989 1.00 44.89 77 LEU B N 1
ATOM 1842 C CA . LEU B 1 97 ? 13.960 68.265 22.495 1.00 44.15 77 LEU B CA 1
ATOM 1843 C C . LEU B 1 97 ? 14.955 68.045 23.635 1.00 40.91 77 LEU B C 1
ATOM 1844 O O . LEU B 1 97 ? 15.015 68.852 24.549 1.00 42.66 77 LEU B O 1
ATOM 1849 N N . PHE B 1 98 ? 15.764 66.994 23.572 1.00 39.19 78 PHE B N 1
ATOM 1850 C CA . PHE B 1 98 ? 16.800 66.790 24.596 1.00 40.73 78 PHE B CA 1
ATOM 1851 C C . PHE B 1 98 ? 18.170 66.550 23.999 1.00 40.39 78 PHE B C 1
ATOM 1852 O O . PHE B 1 98 ? 18.295 65.986 22.919 1.00 39.97 78 PHE B O 1
ATOM 1860 N N . GLU B 1 99 ? 19.189 66.975 24.732 1.00 42.69 79 GLU B N 1
ATOM 1861 C CA . GLU B 1 99 ? 20.560 66.575 24.476 1.00 47.15 79 GLU B CA 1
ATOM 1862 C C . GLU B 1 99 ? 20.938 65.614 25.588 1.00 46.45 79 GLU B C 1
ATOM 1863 O O . GLU B 1 99 ? 20.886 65.977 26.753 1.00 52.46 79 GLU B O 1
ATOM 1869 N N . SER B 1 100 ? 21.320 64.392 25.244 1.00 44.45 80 SER B N 1
ATOM 1870 C CA . SER B 1 100 ? 21.464 63.366 26.244 1.00 44.19 80 SER B CA 1
ATOM 1871 C C . SER B 1 100 ? 22.676 62.439 26.070 1.00 45.96 80 SER B C 1
ATOM 1872 O O . SER B 1 100 ? 23.345 62.443 25.033 1.00 45.76 80 SER B O 1
ATOM 1875 N N . THR B 1 101 ? 22.957 61.663 27.118 1.00 46.61 81 THR B N 1
ATOM 1876 C CA . THR B 1 101 ? 23.918 60.562 27.047 1.00 47.09 81 THR B CA 1
ATOM 1877 C C . THR B 1 101 ? 23.333 59.317 27.690 1.00 46.28 81 THR B C 1
ATOM 1878 O O . THR B 1 101 ? 22.415 59.397 28.526 1.00 46.08 81 THR B O 1
ATOM 1882 N N . VAL B 1 102 ? 23.880 58.171 27.297 1.00 44.13 82 VAL B N 1
ATOM 1883 C CA . VAL B 1 102 ? 23.475 56.880 27.846 1.00 45.96 82 VAL B CA 1
ATOM 1884 C C . VAL B 1 102 ? 24.134 56.632 29.196 1.00 47.24 82 VAL B C 1
ATOM 1885 O O . VAL B 1 102 ? 25.352 56.600 29.279 1.00 46.33 82 VAL B O 1
ATOM 1889 N N . LYS B 1 103 ? 23.335 56.457 30.247 1.00 49.81 83 LYS B N 1
ATOM 1890 C CA . LYS B 1 103 ? 23.890 56.238 31.588 1.00 52.98 83 LYS B CA 1
ATOM 1891 C C . LYS B 1 103 ? 24.036 54.794 31.918 1.00 49.73 83 LYS B C 1
ATOM 1892 O O . LYS B 1 103 ? 24.976 54.427 32.603 1.00 54.63 83 LYS B O 1
ATOM 1898 N N . SER B 1 104 ? 23.111 53.970 31.448 1.00 47.07 84 SER B N 1
ATOM 1899 C CA . SER B 1 104 ? 23.161 52.551 31.745 1.00 47.11 84 SER B CA 1
ATOM 1900 C C . SER B 1 104 ? 22.397 51.704 30.734 1.00 44.89 84 SER B C 1
ATOM 1901 O O . SER B 1 104 ? 21.504 52.168 30.038 1.00 41.91 84 SER B O 1
ATOM 1904 N N . ILE B 1 105 ? 22.781 50.437 30.672 1.00 48.00 85 ILE B N 1
ATOM 1905 C CA . ILE B 1 105 ? 22.129 49.472 29.818 1.00 45.66 85 ILE B CA 1
ATOM 1906 C C . ILE B 1 105 ? 21.984 48.172 30.581 1.00 47.42 85 ILE B C 1
ATOM 1907 O O . ILE B 1 105 ? 22.931 47.705 31.205 1.00 46.22 85 ILE B O 1
ATOM 1912 N N . LYS B 1 106 ? 20.788 47.605 30.516 1.00 48.51 86 LYS B N 1
ATOM 1913 C CA . LYS B 1 106 ? 20.522 46.303 31.049 1.00 51.93 86 LYS B CA 1
ATOM 1914 C C . LYS B 1 106 ? 19.986 45.489 29.879 1.00 50.42 86 LYS B C 1
ATOM 1915 O O . LYS B 1 106 ? 19.008 45.876 29.250 1.00 44.98 86 LYS B O 1
ATOM 1921 N N . ASN B 1 107 ? 20.639 44.370 29.579 1.00 53.57 87 ASN B N 1
ATOM 1922 C CA . ASN B 1 107 ? 20.336 43.590 28.380 1.00 54.72 87 ASN B CA 1
ATOM 1923 C C . ASN B 1 107 ? 19.620 42.294 28.748 1.00 58.09 87 ASN B C 1
ATOM 1924 O O . ASN B 1 107 ? 20.070 41.572 29.636 1.00 64.53 87 ASN B O 1
ATOM 1929 N N . PHE B 1 108 ? 18.504 42.014 28.071 1.00 59.16 88 PHE B N 1
ATOM 1930 C CA . PHE B 1 108 ? 17.673 40.843 28.357 1.00 59.81 88 PHE B CA 1
ATOM 1931 C C . PHE B 1 108 ? 17.673 39.924 27.135 1.00 62.43 88 PHE B C 1
ATOM 1932 O O . PHE B 1 108 ? 18.614 39.955 26.349 1.00 62.73 88 PHE B O 1
ATOM 1940 N N . LYS B 1 109 ? 16.643 39.100 26.978 1.00 65.58 89 LYS B N 1
ATOM 1941 C CA . LYS B 1 109 ? 16.645 38.084 25.938 1.00 70.20 89 LYS B CA 1
ATOM 1942 C C . LYS B 1 109 ? 16.579 38.737 24.550 1.00 67.00 89 LYS B C 1
ATOM 1943 O O . LYS B 1 109 ? 17.509 38.612 23.763 1.00 63.58 89 LYS B O 1
ATOM 1949 N N . THR B 1 110 ? 15.495 39.456 24.268 1.00 64.55 90 THR B N 1
ATOM 1950 C CA . THR B 1 110 ? 15.341 40.184 22.997 1.00 59.62 90 THR B CA 1
ATOM 1951 C C . THR B 1 110 ? 14.975 41.665 23.176 1.00 53.40 90 THR B C 1
ATOM 1952 O O . THR B 1 110 ? 14.544 42.325 22.234 1.00 52.22 90 THR B O 1
ATOM 1956 N N . THR B 1 111 ? 15.121 42.162 24.397 1.00 51.01 91 THR B N 1
ATOM 1957 C CA . THR B 1 111 ? 14.861 43.548 24.736 1.00 48.43 91 THR B CA 1
ATOM 1958 C C . THR B 1 111 ? 16.048 44.043 25.532 1.00 46.10 91 THR B C 1
ATOM 1959 O O . THR B 1 111 ? 16.847 43.240 26.002 1.00 49.39 91 THR B O 1
ATOM 1963 N N . MET B 1 112 ? 16.162 45.364 25.659 1.00 41.54 92 MET B N 1
ATOM 1964 C CA . MET B 1 112 ? 17.095 45.997 26.579 1.00 37.72 92 MET B CA 1
ATOM 1965 C C . MET B 1 112 ? 16.465 47.251 27.170 1.00 40.32 92 MET B C 1
ATOM 1966 O O . MET B 1 112 ? 15.553 47.852 26.590 1.00 44.07 92 MET B O 1
ATOM 1971 N N . SER B 1 113 ? 16.951 47.623 28.341 1.00 40.77 93 SER B N 1
ATOM 1972 C CA . SER B 1 113 ? 16.506 48.808 29.051 1.00 40.67 93 SER B CA 1
ATOM 1973 C C . SER B 1 113 ? 17.655 49.795 29.084 1.00 43.05 93 SER B C 1
ATOM 1974 O O . SER B 1 113 ? 18.789 49.443 29.430 1.00 43.08 93 SER B O 1
ATOM 1977 N N . ILE B 1 114 ? 17.362 51.039 28.734 1.00 42.38 94 ILE B N 1
ATOM 1978 C CA . ILE B 1 114 ? 18.380 52.054 28.664 1.00 40.88 94 ILE B CA 1
ATOM 1979 C C . ILE B 1 114 ? 17.918 53.259 29.468 1.00 39.91 94 ILE B C 1
ATOM 1980 O O . ILE B 1 114 ? 16.754 53.684 29.392 1.00 34.24 94 ILE B O 1
ATOM 1985 N N . VAL B 1 115 ? 18.846 53.774 30.260 1.00 38.69 95 VAL B N 1
ATOM 1986 C CA . VAL B 1 115 ? 18.634 55.005 30.991 1.00 41.68 95 VAL B CA 1
ATOM 1987 C C . VAL B 1 115 ? 19.557 56.102 30.433 1.00 42.67 95 VAL B C 1
ATOM 1988 O O . VAL B 1 115 ? 20.771 55.882 30.236 1.00 40.82 95 VAL B O 1
ATOM 1992 N N . PHE B 1 116 ? 18.960 57.266 30.185 1.00 39.90 96 PHE B N 1
ATOM 1993 C CA . PHE B 1 116 ? 19.623 58.413 29.595 1.00 41.18 96 PHE B CA 1
ATOM 1994 C C . PHE B 1 116 ? 19.622 59.568 30.600 1.00 44.60 96 PHE B C 1
ATOM 1995 O O . PHE B 1 116 ? 18.611 59.786 31.273 1.00 44.94 96 PHE B O 1
ATOM 2003 N N . GLU B 1 117 ? 20.720 60.322 30.700 1.00 45.47 97 GLU B N 1
ATOM 2004 C CA . GLU B 1 117 ? 20.655 61.626 31.351 1.00 49.08 97 GLU B CA 1
ATOM 2005 C C . GLU B 1 117 ? 20.348 62.652 30.270 1.00 48.70 97 GLU B C 1
ATOM 2006 O O . GLU B 1 117 ? 21.037 62.685 29.256 1.00 48.93 97 GLU B O 1
ATOM 2012 N N . CYS B 1 118 ? 19.334 63.488 30.492 1.00 45.23 98 CYS B N 1
ATOM 2013 C CA . CYS B 1 118 ? 18.907 64.464 29.500 1.00 46.51 98 CYS B CA 1
ATOM 2014 C C . CYS B 1 118 ? 18.915 65.897 30.001 1.00 48.71 98 CYS B C 1
ATOM 2015 O O . CYS B 1 118 ? 18.693 66.138 31.175 1.00 55.56 98 CYS B O 1
ATOM 2018 N N . HIS B 1 119 ? 19.171 66.838 29.097 1.00 48.36 99 HIS B N 1
ATOM 2019 C CA . HIS B 1 119 ? 18.953 68.266 29.345 1.00 50.26 99 HIS B CA 1
ATOM 2020 C C . HIS B 1 119 ? 18.121 68.846 28.211 1.00 46.88 99 HIS B C 1
ATOM 2021 O O . HIS B 1 119 ? 18.542 68.835 27.059 1.00 47.04 99 HIS B O 1
ATOM 2028 N N . ILE B 1 120 ? 16.934 69.329 28.541 1.00 45.22 100 ILE B N 1
ATOM 2029 C CA . ILE B 1 120 ? 15.989 69.855 27.559 1.00 43.81 100 ILE B CA 1
ATOM 2030 C C . ILE B 1 120 ? 16.473 71.149 26.927 1.00 42.48 100 ILE B C 1
ATOM 2031 O O . ILE B 1 120 ? 17.249 71.866 27.527 1.00 42.81 100 ILE B O 1
ATOM 2036 N N . TYR B 1 121 ? 16.006 71.458 25.722 1.00 42.58 101 TYR B N 1
ATOM 2037 C CA . TYR B 1 121 ? 16.342 72.735 25.094 1.00 41.41 101 TYR B CA 1
ATOM 2038 C C . TYR B 1 121 ? 15.263 73.241 24.147 1.00 44.51 101 TYR B C 1
ATOM 2039 O O . TYR B 1 121 ? 14.428 72.500 23.663 1.00 47.29 101 TYR B O 1
ATOM 2048 N N . THR B 1 122 ? 15.287 74.541 23.925 1.00 49.46 102 THR B N 1
ATOM 2049 C CA . THR B 1 122 ? 14.340 75.223 23.073 1.00 50.31 102 THR B CA 1
ATOM 2050 C C . THR B 1 122 ? 15.057 75.450 21.780 1.00 48.16 102 THR B C 1
ATOM 2051 O O . THR B 1 122 ? 16.279 75.608 21.760 1.00 47.60 102 THR B O 1
ATOM 2055 N N . LEU B 1 123 ? 14.305 75.493 20.693 1.00 48.74 103 LEU B N 1
ATOM 2056 C CA . LEU B 1 123 ? 14.912 75.679 19.383 1.00 49.38 103 LEU B CA 1
ATOM 2057 C C . LEU B 1 123 ? 15.388 77.106 19.212 1.00 47.44 103 LEU B C 1
ATOM 2058 O O . LEU B 1 123 ? 14.635 78.040 19.455 1.00 52.89 103 LEU B O 1
ATOM 2063 N N . ARG B 1 124 ? 16.634 77.276 18.793 1.00 48.36 104 ARG B N 1
ATOM 2064 C CA . ARG B 1 124 ? 17.146 78.607 18.445 1.00 51.71 104 ARG B CA 1
ATOM 2065 C C . ARG B 1 124 ? 16.221 79.425 17.514 1.00 51.50 104 ARG B C 1
ATOM 2066 O O . ARG B 1 124 ? 15.428 78.889 16.729 1.00 51.90 104 ARG B O 1
ATOM 2074 N N . GLN B 1 125 ? 16.348 80.740 17.616 1.00 53.79 105 GLN B N 1
ATOM 2075 C CA . GLN B 1 125 ? 15.676 81.664 16.710 1.00 54.57 105 GLN B CA 1
ATOM 2076 C C . GLN B 1 125 ? 16.390 81.627 15.363 1.00 49.28 105 GLN B C 1
ATOM 2077 O O . GLN B 1 125 ? 17.578 81.350 15.323 1.00 48.34 105 GLN B O 1
ATOM 2083 N N . GLN B 1 126 ? 15.687 81.924 14.271 1.00 46.98 106 GLN B N 1
ATOM 2084 C CA . GLN B 1 126 ? 16.288 81.890 12.929 1.00 47.95 106 GLN B CA 1
ATOM 2085 C C . GLN B 1 126 ? 16.929 80.531 12.595 1.00 45.49 106 GLN B C 1
ATOM 2086 O O . GLN B 1 126 ? 17.991 80.463 11.936 1.00 43.96 106 GLN B O 1
ATOM 2092 N N . TYR B 1 127 ? 16.300 79.457 13.061 1.00 39.10 107 TYR B N 1
ATOM 2093 C CA . TYR B 1 127 ? 16.774 78.133 12.754 1.00 38.88 107 TYR B CA 1
ATOM 2094 C C . TYR B 1 127 ? 16.825 77.928 11.234 1.00 39.62 107 TYR B C 1
ATOM 2095 O O . TYR B 1 127 ? 17.861 77.548 10.692 1.00 42.91 107 TYR B O 1
ATOM 2104 N N . ALA B 1 128 ? 15.715 78.215 10.557 1.00 38.79 108 ALA B N 1
ATOM 2105 C CA . ALA B 1 128 ? 15.604 78.048 9.099 1.00 39.46 108 ALA B CA 1
ATOM 2106 C C . ALA B 1 128 ? 16.747 78.717 8.331 1.00 39.16 108 ALA B C 1
ATOM 2107 O O . ALA B 1 128 ? 17.358 78.120 7.440 1.00 36.56 108 ALA B O 1
ATOM 2109 N N . GLU B 1 129 ? 17.014 79.968 8.682 1.00 38.07 109 GLU B N 1
ATOM 2110 C CA . GLU B 1 129 ? 18.025 80.760 8.002 1.00 38.25 109 GLU B CA 1
ATOM 2111 C C . GLU B 1 129 ? 19.422 80.183 8.214 1.00 40.71 109 GLU B C 1
ATOM 2112 O O . GLU B 1 129 ? 20.232 80.199 7.290 1.00 40.09 109 GLU B O 1
ATOM 2118 N N . SER B 1 130 ? 19.694 79.681 9.424 1.00 39.88 110 SER B N 1
ATOM 2119 C CA . SER B 1 130 ? 20.979 79.055 9.742 1.00 40.33 110 SER B CA 1
ATOM 2120 C C . SER B 1 130 ? 21.135 77.681 9.091 1.00 39.34 110 SER B C 1
ATOM 2121 O O . SER B 1 130 ? 22.212 77.316 8.625 1.00 40.40 110 SER B O 1
ATOM 2124 N N . LEU B 1 131 ? 20.067 76.903 9.068 1.00 40.44 111 LEU B N 1
ATOM 2125 C CA . LEU B 1 131 ? 20.083 75.640 8.329 1.00 41.30 111 LEU B CA 1
ATOM 2126 C C . LEU B 1 131 ? 20.450 75.884 6.846 1.00 43.55 111 LEU B C 1
ATOM 2127 O O . LEU B 1 131 ? 21.386 75.294 6.306 1.00 43.14 111 LEU B O 1
ATOM 2132 N N . LEU B 1 132 ? 19.726 76.787 6.199 1.00 43.81 112 LEU B N 1
ATOM 2133 C CA . LEU B 1 132 ? 19.988 77.093 4.804 1.00 44.36 112 LEU B CA 1
ATOM 2134 C C . LEU B 1 132 ? 21.440 77.467 4.591 1.00 44.57 112 LEU B C 1
ATOM 2135 O O . LEU B 1 132 ? 22.069 76.978 3.662 1.00 41.65 112 LEU B O 1
ATOM 2140 N N . GLU B 1 133 ? 21.951 78.334 5.455 1.00 44.88 113 GLU B N 1
ATOM 2141 C CA . GLU B 1 133 ? 23.337 78.796 5.396 1.00 49.21 113 GLU B CA 1
ATOM 2142 C C . GLU B 1 133 ? 24.319 77.618 5.384 1.00 48.12 113 GLU B C 1
ATOM 2143 O O . GLU B 1 133 ? 25.242 77.568 4.566 1.00 51.06 113 GLU B O 1
ATOM 2149 N N . GLN B 1 134 ? 24.091 76.660 6.273 1.00 45.82 114 GLN B N 1
ATOM 2150 C CA . GLN B 1 134 ? 24.948 75.487 6.407 1.00 43.43 114 GLN B CA 1
ATOM 2151 C C . GLN B 1 134 ? 24.858 74.593 5.166 1.00 43.38 114 GLN B C 1
ATOM 2152 O O . GLN B 1 134 ? 25.882 74.116 4.661 1.00 44.24 114 GLN B O 1
ATOM 2158 N N . LEU B 1 135 ? 23.644 74.349 4.678 1.00 41.19 115 LEU B N 1
ATOM 2159 C CA . LEU B 1 135 ? 23.473 73.492 3.497 1.00 44.20 115 LEU B CA 1
ATOM 2160 C C . LEU B 1 135 ? 24.133 74.107 2.249 1.00 45.46 115 LEU B C 1
ATOM 2161 O O . LEU B 1 135 ? 24.778 73.408 1.482 1.00 46.02 115 LEU B O 1
ATOM 2166 N N . ILE B 1 136 ? 24.010 75.417 2.070 1.00 47.47 116 ILE B N 1
ATOM 2167 C CA . ILE B 1 136 ? 24.623 76.072 0.925 1.00 47.93 116 ILE B CA 1
ATOM 2168 C C . ILE B 1 136 ? 26.132 76.025 1.087 1.00 50.73 116 ILE B C 1
ATOM 2169 O O . ILE B 1 136 ? 26.837 75.691 0.143 1.00 54.76 116 ILE B O 1
ATOM 2174 N N . ASP B 1 137 ? 26.615 76.309 2.290 1.00 53.69 117 ASP B N 1
ATOM 2175 C CA . ASP B 1 137 ? 28.056 76.251 2.570 1.00 56.53 117 ASP B CA 1
ATOM 2176 C C . ASP B 1 137 ? 28.653 74.840 2.418 1.00 57.86 117 ASP B C 1
ATOM 2177 O O . ASP B 1 137 ? 29.828 74.691 2.088 1.00 61.30 117 ASP B O 1
ATOM 2182 N N . ASP B 1 138 ? 27.838 73.811 2.614 1.00 61.04 118 ASP B N 1
ATOM 2183 C CA . ASP B 1 138 ? 28.275 72.435 2.367 1.00 61.67 118 ASP B CA 1
ATOM 2184 C C . ASP B 1 138 ? 28.170 72.006 0.890 1.00 59.32 118 ASP B C 1
ATOM 2185 O O . ASP B 1 138 ? 28.329 70.826 0.597 1.00 56.14 118 ASP B O 1
ATOM 2190 N N . GLY B 1 139 ? 27.900 72.944 -0.024 1.00 58.90 119 GLY B N 1
ATOM 2191 C CA . GLY B 1 139 ? 27.890 72.660 -1.473 1.00 56.22 119 GLY B CA 1
ATOM 2192 C C . GLY B 1 139 ? 26.552 72.284 -2.114 1.00 56.78 119 GLY B C 1
ATOM 2193 O O . GLY B 1 139 ? 26.478 72.054 -3.342 1.00 54.78 119 GLY B O 1
ATOM 2194 N N . LEU B 1 140 ? 25.482 72.250 -1.322 1.00 54.25 120 LEU B N 1
ATOM 2195 C CA . LEU B 1 140 ? 24.183 71.798 -1.835 1.00 54.29 120 LEU B CA 1
ATOM 2196 C C . LEU B 1 140 ? 23.448 72.830 -2.687 1.00 51.51 120 LEU B C 1
ATOM 2197 O O . LEU B 1 140 ? 23.554 74.026 -2.474 1.00 48.06 120 LEU B O 1
ATOM 2202 N N . SER B 1 141 ? 22.686 72.323 -3.647 1.00 51.01 121 SER B N 1
ATOM 2203 C CA . SER B 1 141 ? 21.875 73.151 -4.534 1.00 53.09 121 SER B CA 1
ATOM 2204 C C . SER B 1 141 ? 20.741 72.311 -5.105 1.00 48.57 121 SER B C 1
ATOM 2205 O O . SER B 1 141 ? 20.634 71.116 -4.835 1.00 47.46 121 SER B O 1
ATOM 2208 N N . GLY B 1 142 ? 19.882 72.959 -5.870 1.00 48.53 122 GLY B N 1
ATOM 2209 C CA . GLY B 1 142 ? 18.832 72.282 -6.614 1.00 49.22 122 GLY B CA 1
ATOM 2210 C C . GLY B 1 142 ? 17.996 71.361 -5.770 1.00 52.19 122 GLY B C 1
ATOM 2211 O O . GLY B 1 142 ? 17.757 71.626 -4.586 1.00 57.50 122 GLY B O 1
ATOM 2212 N N . GLU B 1 143 ? 17.562 70.266 -6.381 1.00 52.86 123 GLU B N 1
ATOM 2213 C CA . GLU B 1 143 ? 16.689 69.305 -5.707 1.00 57.66 123 GLU B CA 1
ATOM 2214 C C . GLU B 1 143 ? 17.285 68.763 -4.418 1.00 55.87 123 GLU B C 1
ATOM 2215 O O . GLU B 1 143 ? 16.551 68.442 -3.492 1.00 56.68 123 GLU B O 1
ATOM 2221 N N . GLU B 1 144 ? 18.610 68.644 -4.370 1.00 58.92 124 GLU B N 1
ATOM 2222 C CA . GLU B 1 144 ? 19.291 68.128 -3.183 1.00 58.34 124 GLU B CA 1
ATOM 2223 C C . GLU B 1 144 ? 19.091 69.071 -2.014 1.00 55.51 124 GLU B C 1
ATOM 2224 O O . GLU B 1 144 ? 18.924 68.632 -0.881 1.00 54.67 124 GLU B O 1
ATOM 2230 N N . LEU B 1 145 ? 19.132 70.368 -2.300 1.00 50.53 125 LEU B N 1
ATOM 2231 C CA . LEU B 1 145 ? 19.021 71.367 -1.268 1.00 50.07 125 LEU B CA 1
ATOM 2232 C C . LEU B 1 145 ? 17.625 71.325 -0.659 1.00 49.74 125 LEU B C 1
ATOM 2233 O O . LEU B 1 145 ? 17.493 71.349 0.563 1.00 53.46 125 LEU B O 1
ATOM 2238 N N . LYS B 1 146 ? 16.600 71.220 -1.507 1.00 48.56 126 LYS B N 1
ATOM 2239 C CA . LYS B 1 146 ? 15.200 71.197 -1.059 1.00 45.54 126 LYS B CA 1
ATOM 2240 C C . LYS B 1 146 ? 14.906 69.968 -0.250 1.00 45.82 126 LYS B C 1
ATOM 2241 O O . LYS B 1 146 ? 14.346 70.054 0.834 1.00 46.74 126 LYS B O 1
ATOM 2247 N N . LYS B 1 147 ? 15.272 68.820 -0.797 1.00 49.16 127 LYS B N 1
ATOM 2248 C CA . LYS B 1 147 ? 15.146 67.534 -0.092 1.00 53.42 127 LYS B CA 1
ATOM 2249 C C . LYS B 1 147 ? 15.725 67.595 1.350 1.00 44.83 127 LYS B C 1
ATOM 2250 O O . LYS B 1 147 ? 15.015 67.346 2.319 1.00 41.87 127 LYS B O 1
ATOM 2256 N N . SER B 1 148 ? 16.994 67.980 1.465 1.00 40.29 128 SER B N 1
ATOM 2257 C CA . SER B 1 148 ? 17.690 68.066 2.761 1.00 38.83 128 SER B CA 1
ATOM 2258 C C . SER B 1 148 ? 17.083 69.110 3.688 1.00 38.56 128 SER B C 1
ATOM 2259 O O . SER B 1 148 ? 16.903 68.873 4.880 1.00 37.99 128 SER B O 1
ATOM 2262 N N . PHE B 1 149 ? 16.775 70.269 3.138 1.00 39.47 129 PHE B N 1
ATOM 2263 C CA . PHE B 1 149 ? 16.154 71.332 3.923 1.00 39.33 129 PHE B CA 1
ATOM 2264 C C . PHE B 1 149 ? 14.796 70.886 4.480 1.00 36.96 129 PHE B C 1
ATOM 2265 O O . PHE B 1 149 ? 14.500 71.097 5.653 1.00 36.44 129 PHE B O 1
ATOM 2273 N N . ASN B 1 150 ? 13.976 70.256 3.645 1.00 38.79 130 ASN B N 1
ATOM 2274 C CA . ASN B 1 150 ? 12.624 69.880 4.069 1.00 39.43 130 ASN B CA 1
ATOM 2275 C C . ASN B 1 150 ? 12.656 68.837 5.182 1.00 39.35 130 ASN B C 1
ATOM 2276 O O . ASN B 1 150 ? 11.877 68.905 6.114 1.00 37.43 130 ASN B O 1
ATOM 2281 N N . ARG B 1 151 ? 13.611 67.954 5.110 1.00 40.56 131 ARG B N 1
ATOM 2282 C CA . ARG B 1 151 ? 13.810 66.948 6.118 1.00 40.44 131 ARG B CA 1
ATOM 2283 C C . ARG B 1 151 ? 14.397 67.485 7.392 1.00 39.06 131 ARG B C 1
ATOM 2284 O O . ARG B 1 151 ? 13.970 67.127 8.435 1.00 46.60 131 ARG B O 1
ATOM 2292 N N . M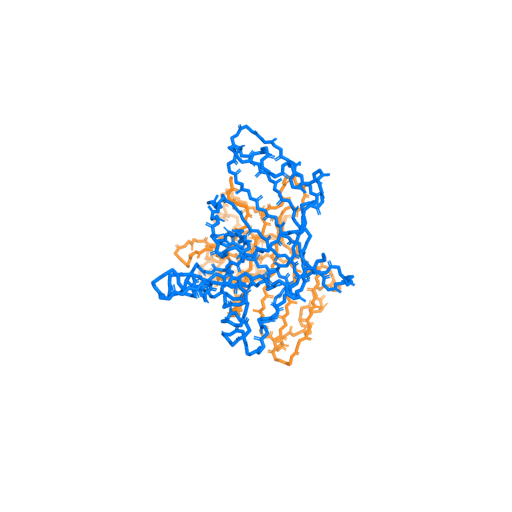ET B 1 152 ? 15.421 68.288 7.290 1.00 36.55 132 MET B N 1
ATOM 2293 C CA . MET B 1 152 ? 16.026 68.911 8.415 1.00 33.37 132 MET B CA 1
ATOM 2294 C C . MET B 1 152 ? 15.096 69.904 9.084 1.00 36.95 132 MET B C 1
ATOM 2295 O O . MET B 1 152 ? 15.204 70.131 10.247 1.00 39.16 132 MET B O 1
ATOM 2300 N N . MET B 1 153 ? 14.187 70.511 8.359 1.00 36.91 133 MET B N 1
ATOM 2301 C CA . MET B 1 153 ? 13.220 71.367 9.029 1.00 37.50 133 MET B CA 1
ATOM 2302 C C . MET B 1 153 ? 12.227 70.532 9.873 1.00 43.37 133 MET B C 1
ATOM 2303 O O . MET B 1 153 ? 11.664 71.039 10.832 1.00 44.33 133 MET B O 1
ATOM 2308 N N . GLN B 1 154 ? 12.036 69.256 9.569 1.00 46.25 134 GLN B N 1
ATOM 2309 C CA . GLN B 1 154 ? 11.158 68.438 10.404 1.00 49.77 134 GLN B CA 1
ATOM 2310 C C . GLN B 1 154 ? 11.866 67.899 11.645 1.00 47.46 134 GLN B C 1
ATOM 2311 O O . GLN B 1 154 ? 11.407 68.111 12.762 1.00 47.68 134 GLN B O 1
ATOM 2317 N N . SER B 1 155 ? 13.006 67.250 11.454 1.00 44.03 135 SER B N 1
ATOM 2318 C CA . SER B 1 155 ? 13.770 66.670 12.561 1.00 42.29 135 SER B CA 1
ATOM 2319 C C . SER B 1 155 ? 14.551 67.690 13.408 1.00 41.23 135 SER B C 1
ATOM 2320 O O . SER B 1 155 ? 14.744 67.478 14.588 1.00 42.93 135 SER B O 1
ATOM 2323 N N . LYS B 1 156 ? 15.063 68.748 12.795 1.00 42.06 136 LYS B N 1
ATOM 2324 C CA . LYS B 1 156 ? 15.637 69.878 13.544 1.00 47.57 136 LYS B CA 1
ATOM 2325 C C . LYS B 1 156 ? 16.983 69.601 14.227 1.00 43.33 136 LYS B C 1
ATOM 2326 O O . LYS B 1 156 ? 17.155 69.926 15.399 1.00 42.93 136 LYS B O 1
ATOM 2332 N N . PRO B 1 157 ? 17.943 69.018 13.501 1.00 41.48 137 PRO B N 1
ATOM 2333 C CA . PRO B 1 157 ? 19.217 68.614 14.113 1.00 41.39 137 PRO B CA 1
ATOM 2334 C C . PRO B 1 157 ? 20.037 69.796 14.616 1.00 40.46 137 PRO B C 1
ATOM 2335 O O . PRO B 1 157 ? 19.851 70.911 14.149 1.00 37.66 137 PRO B O 1
ATOM 2339 N N . LYS B 1 158 ? 20.921 69.553 15.576 1.00 44.40 138 LYS B N 1
ATOM 2340 C CA . LYS B 1 158 ? 21.911 70.569 15.965 1.00 46.16 138 LYS B CA 1
ATOM 2341 C C . LYS B 1 158 ? 22.736 70.925 14.741 1.00 41.74 138 LYS B C 1
ATOM 2342 O O . LYS B 1 158 ? 23.101 70.053 13.979 1.00 39.31 138 LYS B O 1
ATOM 2348 N N . LEU B 1 159 ? 23.064 72.184 14.614 1.00 41.98 139 LEU B N 1
ATOM 2349 C CA . LEU B 1 159 ? 23.853 72.629 13.518 1.00 43.78 139 LEU B CA 1
ATOM 2350 C C . LEU B 1 159 ? 25.319 72.588 13.817 1.00 48.13 139 LEU B C 1
ATOM 2351 O O . LEU B 1 159 ? 25.732 72.521 14.944 1.00 43.25 139 LEU B O 1
ATOM 2356 N N . LYS B 1 160 ? 26.110 72.626 12.769 1.00 50.41 140 LYS B N 1
ATOM 2357 C CA . LYS B 1 160 ? 27.542 72.504 12.896 1.00 52.40 140 LYS B CA 1
ATOM 2358 C C . LYS B 1 160 ? 28.174 73.557 13.783 1.00 55.14 140 LYS B C 1
ATOM 2359 O O . LYS B 1 160 ? 29.187 73.311 14.377 1.00 57.48 140 LYS B O 1
ATOM 2365 N N . ASP B 1 161 ? 27.576 74.723 13.895 1.00 55.25 141 ASP B N 1
ATOM 2366 C CA . ASP B 1 161 ? 28.114 75.722 14.782 1.00 59.00 141 ASP B CA 1
ATOM 2367 C C . ASP B 1 161 ? 27.900 75.401 16.243 1.00 59.78 141 ASP B C 1
ATOM 2368 O O . ASP B 1 161 ? 28.394 76.068 17.080 1.00 52.64 141 ASP B O 1
ATOM 2373 N N . GLU B 1 162 ? 27.119 74.388 16.534 1.00 68.81 142 GLU B N 1
ATOM 2374 C CA . GLU B 1 162 ? 27.184 73.707 17.832 1.00 70.32 142 GLU B CA 1
ATOM 2375 C C . GLU B 1 162 ? 27.287 74.622 18.994 1.00 67.14 142 GLU B C 1
ATOM 2376 O O . GLU B 1 162 ? 27.965 74.283 19.952 1.00 65.29 142 GLU B O 1
#

Nearest PDB structures (foldseek):
  4qxz-assembly1_B  TM=9.898E-01  e=2.526E-25  Staphylococcus aureus subsp. aureus Mu50
  5a68-assembly1_A  TM=3.314E-01  e=6.582E-01  Arabidopsis thaliana
  3tfz-assembly1_B  TM=2.106E-01  e=1.908E-01  Streptomyces sp. R1128
  3v85-assembly1_A  TM=1.618E-01  e=3.167E-01  Arabidopsis thaliana
  4xrw-assembly1_A  TM=1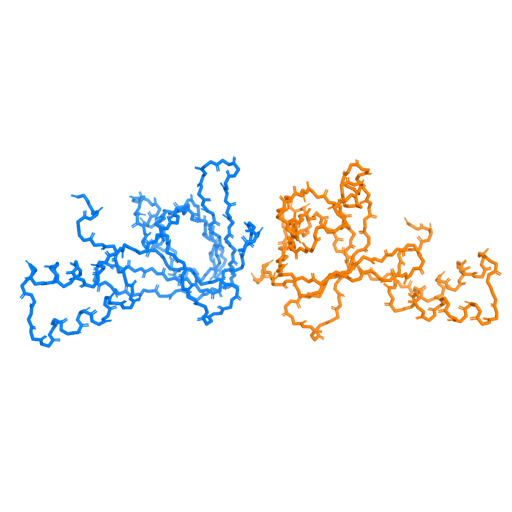.787E-01  e=2.028E+00  Amycolatopsis orientalis

Solvent-accessible surface area: 17085 Å² total; per-residue (Å²): 114,50,5,52,11,28,27,3,33,82,1,20,14,8,71,104,95,1,111,79,101,75,10,146,29,73,12,1,15,0,60,33,77,85,167,65,89,56,21,38,43,0,67,0,27,0,44,52,143,48,56,126,55,0,73,108,45,51,93,93,134,73,118,8,18,0,7,0,5,38,27,130,79,103,73,133,50,21,17,1,59,2,34,11,121,47,31,131,73,100,206,101,32,0,13,0,23,0,60,0,89,93,46,124,60,75,148,114,11,34,106,28,0,72,116,28,6,91,112,75,64,59,78,48,117,110,31,119,127,13,56,92,56,7,63,143,3,59,4,44,4,124,105,84,105,233,184,76,59,1,36,34,5,41,107,1,19,6,6,44,140,110,0,127,76,45,79,33,161,35,85,54,6,5,0,8,34,54,89,157,94,60,67,9,23,56,0,9,0,0,4,64,29,136,93,58,127,44,0,72,87,26,45,94,95,132,77,120,7,16,0,9,0,7,32,45,145,98,85,58,124,55,24,21,0,46,2,26,7,110,49,33,93,75,56,193,94,21,0,4,0,30,0,44,0,90,79,55,128,48,108,150,115,14,34,104,20,0,70,113,25,9,91,113,75,64,45,71,51,131,107,31,121,164,18,51,90,94,7,72,151,3,76,2,90,10,136,96,173

B-factor: mean 52.0, std 13.01, range [21.45, 106.34]

Sequence (289 aa):
SHMKTFKAVRFQIVNEHGRIIEYELEDGVIINKEESGTGWLLEIVISNEHYETFKEYQDNEQLLDIRVVITRPANDPALFESTVKSIKNFKTTMSIVFECHIYTLRQQYAESLLEQLIDDGLSGEELKKSFNRMMQSKPKLKDEKLHMKTFKAVRFQIVNEHGRIIEYELEDGVIINKEESGTGWLLEIVISNEHYETFKEYQDNEQLLDIRVVITRPANDPALFESTVKSIKNFKTTMSIVFECHIYTLRQQYAESLLEQLIDDGLSGEELKKSFNRMMQSKPKLKDE

InterPro domains:
  IPR025573 YwpF-like protein [PF14183] (2-131)

Foldseek 3Di:
DPDFKFWWQWKWWADPLLDIDTFHFPGKMKGAPVVPPQAMKIKTKGFCVCVVVQVVQQVVQPWTWMWTATDDDVDGTWTWTWGWDDWDDDDTMIMTMIRTHTDDDDPCLLVLVLVQCVVVPDDDPRSVVSSVSCVVSVDDHPVVDD/DDFKWWWQWKWWADQQLDTDTFHFPTKMKGADVVVPQGMKMKTKGFCPVVVVQVVQQVVQPWTWMWTDTHDPPDGTWIWTWGWDDWDDDDGMIMTMIRTHTDDADDCLLVVLLVQCVVVPDDDPRSVVSSVSCVVSVDDHPVD

Organism: Staphylococcus aureus (strain Mu50 / ATCC 700699) (NCBI:txid158878)